Protein AF-A0A7V3HKD9-F1 (afdb_monomer_lite)

Foldseek 3Di:
DVVVLVVVVVVADAWKKKKKWAWDDDQQGRKIKIKIWDKDQPDDDPQKTKMWIKMKMFIAGGPDYPVNPHTFKMKMKTWIWIDHVQKIKIWIKIWIDTPPDDPVRIWIWIWIKIKGWDDDDQKTKIKMKIATDDDPVDPSHGDDFQFGMKIKMKMKGNPDPFKIKIKIKMWTAGPVSPDIAIWIKIKMFTWDDDDRKIKTWIKIWIQHDRVPSDGDTIIITMMMMRD

pLDDT: mean 78.41, std 14.53, range [39.78, 97.19]

Radius of gyration: 17.76 Å; chains: 1; bounding box: 42×42×47 Å

Secondary structure (DSSP, 8-state):
-HHHHHHHHHTS-S-EEEEEEEEES-GGG--EEEEEEEEEEEEEETTEEEEEEEEEEEEEPTT--GGG--EEEEEEEEEEEEEETTEEEEEEEEEEEETTS-GGG-EEEEEEEEEEEPPPSSEEEEEEEEEE---SS-GGGEESS-EEEEEEEEEEEEEETTEEEEEEEEEEEETTS--EEEEEEEEEEEEEEETTEEEEEEEEEEEEETTTTEEEEEEEEEEEEE-

Sequence (227 aa):
MIAALVISQILLEPHSEVSTGMFSKNEQRRGGWAFFKVGAEVFRFKGVGLIAGGWAGVMTKEGQGIIQFAPWWADYCGYAGFKRRELGLRLEHTCFHRVDTAVDRSLYWNAIRLYWEGTRGPLWMFLSGAFYINDKDMYWLSMGADYANDLTWEIEYSPLPYAFIRFWNFTGVGLNYRRFHIGTELDAGALFTREDSRLRLFVGWRPYDRNQHRPTEAFLAGLRFGF

Structure (mmCIF, N/CA/C/O backbone):
data_AF-A0A7V3HKD9-F1
#
_entry.id   AF-A0A7V3HKD9-F1
#
loop_
_atom_site.group_PDB
_atom_site.id
_atom_site.type_symbol
_atom_site.label_atom_id
_atom_site.label_alt_id
_atom_site.label_comp_id
_atom_site.label_asym_id
_atom_site.label_entity_id
_atom_site.label_seq_id
_atom_site.pdbx_PDB_ins_code
_atom_site.Cartn_x
_atom_site.Cartn_y
_atom_site.Cartn_z
_atom_site.occupancy
_atom_site.B_iso_or_equiv
_atom_site.auth_seq_id
_atom_site.auth_comp_id
_atom_site.auth_asym_id
_atom_site.auth_atom_id
_atom_site.pdbx_PDB_model_num
ATOM 1 N N . MET A 1 1 ? -13.377 16.923 -8.960 1.00 41.03 1 MET A N 1
ATOM 2 C CA . MET A 1 1 ? -12.668 15.625 -8.898 1.00 41.03 1 MET A CA 1
ATOM 3 C C . MET A 1 1 ? -12.417 15.155 -7.465 1.00 41.03 1 MET A C 1
ATOM 5 O O . MET A 1 1 ? -12.938 14.106 -7.140 1.00 41.03 1 MET A O 1
ATOM 9 N N . ILE A 1 2 ? -11.751 15.919 -6.580 1.00 39.78 2 ILE A N 1
ATOM 10 C CA . ILE A 1 2 ? -11.683 15.586 -5.132 1.00 39.78 2 ILE A CA 1
ATOM 11 C C . ILE A 1 2 ? -13.094 15.436 -4.546 1.00 39.78 2 ILE A C 1
ATOM 13 O O . ILE A 1 2 ? -13.397 14.421 -3.940 1.00 39.78 2 ILE A O 1
ATOM 17 N N . ALA A 1 3 ? -13.999 16.372 -4.850 1.00 40.56 3 ALA A N 1
ATOM 18 C CA . ALA A 1 3 ? -15.409 16.250 -4.480 1.00 40.56 3 ALA A CA 1
ATOM 19 C C . ALA A 1 3 ? -16.095 15.008 -5.085 1.00 40.56 3 ALA A C 1
ATOM 21 O O . ALA A 1 3 ? -16.916 14.402 -4.423 1.00 40.56 3 ALA A O 1
ATOM 22 N N . ALA A 1 4 ? -15.736 14.585 -6.303 1.00 42.94 4 ALA A N 1
ATOM 23 C CA . ALA A 1 4 ? -16.327 13.406 -6.944 1.00 42.94 4 ALA A CA 1
ATOM 24 C C . ALA A 1 4 ? -15.797 12.089 -6.347 1.00 42.94 4 ALA A C 1
ATOM 26 O O . ALA A 1 4 ? -16.571 11.159 -6.179 1.00 42.94 4 ALA A O 1
ATOM 27 N N . LEU A 1 5 ? -14.513 12.042 -5.970 1.00 44.84 5 LEU A N 1
ATOM 28 C CA . LEU A 1 5 ? -13.899 10.934 -5.229 1.00 44.84 5 LEU A CA 1
ATOM 29 C C . LEU A 1 5 ? -14.465 10.835 -3.807 1.00 44.84 5 LEU A C 1
ATOM 31 O O . LEU A 1 5 ? -14.744 9.744 -3.332 1.00 44.84 5 LEU A O 1
ATOM 35 N N . VAL A 1 6 ? -14.686 11.973 -3.144 1.00 45.69 6 VAL A N 1
ATOM 36 C CA . VAL A 1 6 ? -15.349 12.029 -1.832 1.00 45.69 6 VAL A CA 1
ATOM 37 C C . VAL A 1 6 ? -16.817 11.592 -1.948 1.00 45.69 6 VAL A C 1
ATOM 39 O O . VAL A 1 6 ? -17.271 10.791 -1.140 1.00 45.69 6 VAL A O 1
ATOM 42 N N . ILE A 1 7 ? -17.547 12.035 -2.980 1.00 47.59 7 ILE A N 1
ATOM 43 C CA . ILE A 1 7 ? -18.945 11.635 -3.234 1.00 47.59 7 ILE A CA 1
ATOM 44 C C . ILE A 1 7 ? -19.055 10.145 -3.585 1.00 47.59 7 ILE A C 1
ATOM 46 O O . ILE A 1 7 ? -19.949 9.476 -3.075 1.00 47.59 7 ILE A O 1
ATOM 50 N N . SER A 1 8 ? -18.151 9.592 -4.402 1.00 44.62 8 SER A N 1
ATOM 51 C CA . SER A 1 8 ? -18.168 8.157 -4.710 1.00 44.62 8 SER A CA 1
ATOM 52 C C . SER A 1 8 ? -17.830 7.298 -3.491 1.00 44.62 8 SER A C 1
ATOM 54 O O . SER A 1 8 ? -18.280 6.164 -3.429 1.00 44.62 8 SER A O 1
ATOM 56 N N . GLN A 1 9 ? -17.079 7.824 -2.518 1.00 51.38 9 GLN A N 1
ATOM 57 C CA . GLN A 1 9 ? -16.813 7.133 -1.251 1.00 51.38 9 GLN A CA 1
ATOM 58 C C . GLN A 1 9 ? -17.957 7.225 -0.241 1.00 51.38 9 GLN A C 1
ATOM 60 O O . GLN A 1 9 ? -18.193 6.262 0.468 1.00 51.38 9 GLN A O 1
ATOM 65 N N . ILE A 1 10 ? -18.739 8.309 -0.229 1.00 49.34 10 ILE A N 1
ATOM 66 C CA . ILE A 1 10 ? -19.988 8.356 0.558 1.00 49.34 10 ILE A CA 1
ATOM 67 C C . ILE A 1 10 ? -20.981 7.276 0.079 1.00 49.34 10 ILE A C 1
ATOM 69 O O . ILE A 1 10 ? -21.799 6.797 0.859 1.00 49.34 10 ILE A O 1
ATOM 73 N N . LEU A 1 11 ? -20.904 6.883 -1.197 1.00 46.19 11 LEU A N 1
ATOM 74 C CA . LEU A 1 11 ? -21.764 5.863 -1.806 1.00 46.19 11 LEU A CA 1
ATOM 75 C C . LEU A 1 11 ? -21.213 4.427 -1.705 1.00 46.19 11 LEU A C 1
ATOM 77 O O . LEU A 1 11 ? -21.969 3.487 -1.937 1.00 46.19 11 LEU A O 1
ATOM 81 N N . LEU A 1 12 ? -19.925 4.244 -1.396 1.00 48.34 12 LEU A N 1
ATOM 82 C CA . LEU A 1 12 ? -19.258 2.941 -1.331 1.00 48.34 12 LEU A CA 1
ATOM 83 C C . LEU A 1 12 ? -18.838 2.671 0.121 1.00 48.34 12 LEU A C 1
ATOM 85 O O . LEU A 1 12 ? -17.809 3.166 0.558 1.00 48.34 12 LEU A O 1
ATOM 89 N N . GLU A 1 13 ? -19.697 1.921 0.815 1.00 52.06 13 GLU A N 1
ATOM 90 C CA . GLU A 1 13 ? -19.573 1.178 2.088 1.00 52.06 13 GLU A CA 1
ATOM 91 C C . GLU A 1 13 ? -18.147 0.868 2.653 1.00 52.06 13 GLU A C 1
ATOM 93 O O . GLU A 1 13 ? -17.148 0.965 1.944 1.00 52.06 13 GLU A O 1
ATOM 98 N N . PRO A 1 14 ? -18.023 0.509 3.957 1.00 54.72 14 PRO A N 1
ATOM 99 C CA . PRO A 1 14 ? -16.868 0.822 4.806 1.00 54.72 14 PRO A CA 1
ATOM 100 C C . PRO A 1 14 ? -15.576 0.185 4.284 1.00 54.72 14 PRO A C 1
ATOM 102 O O . PRO A 1 14 ? -15.614 -0.905 3.720 1.00 54.72 14 PRO A O 1
ATOM 105 N N . HIS A 1 15 ? -14.427 0.823 4.542 1.00 65.56 15 HIS A N 1
ATOM 106 C CA . HIS A 1 15 ? -13.071 0.470 4.080 1.00 65.56 15 HIS A CA 1
ATOM 107 C C . HIS A 1 15 ? -12.594 1.149 2.788 1.00 65.56 15 HIS A C 1
ATOM 109 O O . HIS A 1 15 ? -11.814 0.573 2.015 1.00 65.56 15 HIS A O 1
ATOM 115 N N . SER A 1 16 ? -12.976 2.409 2.586 1.00 75.25 16 SER A N 1
ATOM 116 C CA . SER A 1 16 ? -12.394 3.255 1.546 1.00 75.25 16 SER A CA 1
ATOM 117 C C . SER A 1 16 ? -11.426 4.290 2.126 1.00 75.25 16 SER A C 1
ATOM 119 O O . SER A 1 16 ? -11.634 4.833 3.207 1.00 75.25 16 SER A O 1
ATOM 121 N N . GLU A 1 17 ? -10.346 4.579 1.403 1.00 82.44 17 GLU A N 1
ATOM 122 C CA . GLU A 1 17 ? -9.370 5.609 1.761 1.00 82.44 17 GLU A CA 1
ATOM 123 C C . GLU A 1 17 ? -9.040 6.454 0.530 1.00 82.44 17 GLU A C 1
ATOM 125 O O . GLU A 1 17 ? -8.784 5.917 -0.546 1.00 82.44 17 GLU A O 1
ATOM 130 N N . VAL A 1 18 ? -9.034 7.777 0.673 1.00 81.38 18 VAL A N 1
ATOM 131 C CA . VAL A 1 18 ? -8.413 8.695 -0.286 1.00 81.38 18 VAL A CA 1
ATOM 132 C C . VAL A 1 18 ? -7.268 9.384 0.411 1.00 81.38 18 VAL A C 1
ATOM 134 O O . VAL A 1 18 ? -7.419 9.891 1.517 1.00 81.38 18 VAL A O 1
ATOM 137 N N . SER A 1 19 ? -6.129 9.490 -0.246 1.00 80.38 19 SER A N 1
ATOM 138 C CA . SER A 1 19 ? -5.089 10.385 0.218 1.00 80.38 19 SER A CA 1
ATOM 139 C C . SER A 1 19 ? -4.455 11.156 -0.921 1.00 80.38 19 SER A C 1
ATOM 141 O O . SER A 1 19 ? -4.455 10.730 -2.070 1.00 80.38 19 SER A O 1
ATOM 143 N N . THR A 1 20 ? -3.993 12.361 -0.628 1.00 81.06 20 THR A N 1
ATOM 144 C CA . THR A 1 20 ? -3.342 13.213 -1.612 1.00 81.06 20 THR A CA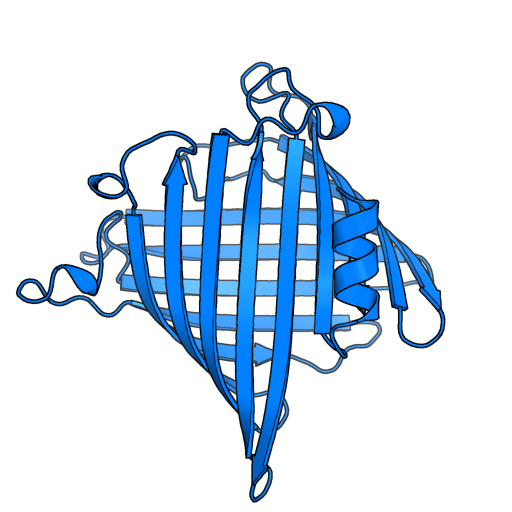 1
ATOM 145 C C . THR A 1 20 ? -2.333 14.105 -0.921 1.00 81.06 20 THR A C 1
ATOM 147 O O . THR A 1 20 ? -2.567 14.579 0.191 1.00 81.06 20 THR A O 1
ATOM 150 N N . GLY A 1 21 ? -1.197 14.332 -1.561 1.00 77.81 21 GLY A N 1
ATOM 151 C CA . GLY A 1 21 ? -0.185 15.227 -1.031 1.00 77.81 21 GLY A CA 1
ATOM 152 C C . GLY A 1 21 ? 0.812 15.716 -2.068 1.00 77.81 21 GLY A C 1
ATOM 153 O O . GLY A 1 21 ? 0.741 15.400 -3.255 1.00 77.81 21 GLY A O 1
ATOM 154 N N . MET A 1 22 ? 1.758 16.513 -1.600 1.00 78.38 22 MET A N 1
ATOM 155 C CA . MET A 1 22 ? 2.855 17.033 -2.402 1.00 78.38 22 MET A CA 1
ATOM 156 C C . MET A 1 22 ? 4.179 16.483 -1.894 1.00 78.38 22 MET A C 1
ATOM 158 O O . MET A 1 22 ? 4.353 16.272 -0.692 1.00 78.38 22 MET A O 1
ATOM 162 N N . PHE A 1 23 ? 5.106 16.281 -2.824 1.00 75.81 23 PHE A N 1
ATOM 163 C CA . PHE A 1 23 ? 6.503 16.020 -2.521 1.00 75.81 23 PHE A CA 1
ATOM 164 C C . PHE A 1 23 ? 7.265 17.353 -2.457 1.00 75.81 23 PHE A C 1
ATOM 166 O O . PHE A 1 23 ? 7.099 18.213 -3.326 1.00 75.81 23 PHE A O 1
ATOM 173 N N . SER A 1 24 ? 8.110 17.539 -1.444 1.00 67.69 24 SER A N 1
ATOM 174 C CA . SER A 1 24 ? 8.993 18.703 -1.316 1.00 67.69 24 SER A CA 1
ATOM 175 C C . SER A 1 24 ? 10.464 18.297 -1.127 1.00 67.69 24 SER A C 1
ATOM 177 O O . SER A 1 24 ? 10.768 17.167 -0.734 1.00 67.69 24 SER A O 1
ATOM 179 N N . LYS A 1 25 ? 11.366 19.249 -1.428 1.00 60.16 25 LYS A N 1
ATOM 180 C CA . LYS A 1 25 ? 12.840 19.253 -1.262 1.00 60.16 25 LYS A CA 1
ATOM 181 C C . LYS A 1 25 ? 13.726 18.840 -2.449 1.00 60.16 25 LYS A C 1
ATOM 183 O O . LYS A 1 25 ? 14.765 19.468 -2.601 1.00 60.16 25 LYS A O 1
ATOM 188 N N . ASN A 1 26 ? 13.351 17.904 -3.321 1.00 54.75 26 ASN A N 1
ATOM 189 C CA . ASN A 1 26 ? 14.164 17.605 -4.515 1.00 54.75 26 ASN A CA 1
ATOM 190 C C . ASN A 1 26 ? 13.592 18.283 -5.768 1.00 54.75 26 ASN A C 1
ATOM 192 O O . ASN A 1 26 ? 12.423 18.075 -6.094 1.00 54.75 26 ASN A O 1
ATOM 196 N N . GLU A 1 27 ? 14.410 19.094 -6.457 1.00 41.94 27 GLU A N 1
ATOM 197 C CA . GLU A 1 27 ? 14.002 19.855 -7.653 1.00 41.94 27 GLU A CA 1
ATOM 198 C C . GLU A 1 27 ? 13.369 18.940 -8.706 1.00 41.94 27 GLU A C 1
ATOM 200 O O . GLU A 1 27 ? 12.246 19.225 -9.097 1.00 41.94 27 GLU A O 1
ATOM 205 N N . GLN A 1 28 ? 13.961 17.762 -8.962 1.00 46.91 28 GLN A N 1
ATOM 206 C CA . GLN A 1 28 ? 13.464 16.728 -9.891 1.00 46.91 28 GLN A CA 1
ATOM 207 C C . GLN A 1 28 ? 12.073 16.139 -9.565 1.00 46.91 28 GLN A C 1
ATOM 209 O O . GLN A 1 28 ? 11.576 15.284 -10.297 1.00 46.91 28 GLN A O 1
ATOM 214 N N . ARG A 1 29 ? 11.448 16.496 -8.431 1.00 54.09 29 ARG A N 1
ATOM 215 C CA . ARG A 1 29 ? 10.175 15.905 -7.978 1.00 54.09 29 ARG A CA 1
ATOM 216 C C . ARG A 1 29 ? 9.274 16.872 -7.210 1.00 54.09 29 ARG A C 1
ATOM 218 O O . ARG A 1 29 ? 8.619 16.462 -6.255 1.00 54.09 29 ARG A O 1
ATOM 225 N N . ARG A 1 30 ? 9.152 18.135 -7.635 1.00 57.09 30 ARG A N 1
ATOM 226 C CA . ARG A 1 30 ? 8.036 19.008 -7.197 1.00 57.09 30 ARG A CA 1
ATOM 227 C C . ARG A 1 30 ? 6.693 18.522 -7.772 1.00 57.09 30 ARG A C 1
ATOM 229 O O . ARG A 1 30 ? 6.073 19.218 -8.562 1.00 57.09 30 ARG A O 1
ATOM 236 N N . GLY A 1 31 ? 6.286 17.299 -7.454 1.00 69.69 31 GLY A N 1
ATOM 237 C CA . GLY A 1 31 ? 5.053 16.674 -7.924 1.00 69.69 31 GLY A CA 1
ATOM 238 C C . GLY A 1 31 ? 4.035 16.505 -6.800 1.00 69.69 31 GLY A C 1
ATOM 239 O O . GLY A 1 31 ? 4.340 16.615 -5.611 1.00 69.69 31 GLY A O 1
ATOM 240 N N . GLY A 1 32 ? 2.809 16.219 -7.193 1.00 75.75 32 GLY A N 1
ATOM 241 C CA . GLY A 1 32 ? 1.729 15.751 -6.348 1.00 75.75 32 GLY A CA 1
ATOM 242 C C . GLY A 1 32 ? 1.525 14.247 -6.483 1.00 75.75 32 GLY A C 1
ATOM 243 O O . GLY A 1 32 ? 1.975 13.603 -7.432 1.00 75.75 32 GLY A O 1
ATOM 244 N N . TRP A 1 33 ? 0.796 13.689 -5.534 1.00 77.56 33 TRP A N 1
ATOM 245 C CA . TRP A 1 33 ? 0.283 12.335 -5.619 1.00 77.56 33 TRP A CA 1
ATOM 246 C C . TRP A 1 33 ? -1.166 12.299 -5.149 1.00 77.56 33 TRP A C 1
ATOM 248 O O . TRP A 1 33 ? -1.610 13.122 -4.342 1.00 77.56 33 TRP A O 1
ATOM 258 N N . ALA A 1 34 ? -1.907 11.336 -5.672 1.00 79.19 34 ALA A N 1
ATOM 259 C CA . ALA A 1 34 ? -3.220 10.971 -5.176 1.00 79.19 34 ALA A CA 1
ATOM 260 C C . ALA A 1 34 ? -3.292 9.451 -5.092 1.00 79.19 34 ALA A C 1
ATOM 262 O O . ALA A 1 34 ? -2.724 8.751 -5.922 1.00 79.19 34 ALA A O 1
ATOM 263 N N . PHE A 1 35 ? -3.963 8.948 -4.075 1.00 81.06 35 PHE A N 1
ATOM 264 C CA . PHE A 1 35 ? -4.122 7.538 -3.794 1.00 81.06 35 PHE A CA 1
ATOM 265 C C . PHE A 1 35 ? -5.566 7.289 -3.394 1.00 81.06 35 PHE A C 1
ATOM 267 O O . PHE A 1 35 ? -6.172 8.073 -2.667 1.00 81.06 35 PHE A O 1
ATOM 274 N N . PHE A 1 36 ? -6.108 6.192 -3.881 1.00 82.31 36 PHE A N 1
ATOM 275 C CA . PHE A 1 36 ? -7.450 5.727 -3.619 1.00 82.31 36 PHE A CA 1
ATOM 276 C C . PHE A 1 36 ? -7.370 4.244 -3.292 1.00 82.31 36 PHE A C 1
ATOM 278 O O . PHE A 1 36 ? -6.711 3.488 -3.999 1.00 82.31 36 PHE A O 1
ATOM 285 N N . LYS A 1 37 ? -8.055 3.812 -2.244 1.00 85.25 37 LYS A N 1
ATOM 286 C CA . LYS A 1 37 ? -8.196 2.411 -1.867 1.00 85.25 37 LYS A CA 1
ATOM 287 C C . LYS A 1 37 ? -9.651 2.142 -1.542 1.00 85.25 37 LYS A C 1
ATOM 289 O O . LYS A 1 37 ? -10.314 2.976 -0.933 1.00 85.25 37 LYS A O 1
ATOM 294 N N . VAL A 1 38 ? -10.121 0.970 -1.935 1.00 83.56 38 VAL A N 1
ATOM 295 C CA . VAL A 1 38 ? -11.452 0.466 -1.618 1.00 83.56 38 VAL A CA 1
ATOM 296 C C . VAL A 1 38 ? -11.357 -1.026 -1.337 1.00 83.56 38 VAL A C 1
ATOM 298 O O . VAL A 1 38 ? -10.610 -1.749 -1.997 1.00 83.56 38 VAL A O 1
ATOM 301 N N . GLY A 1 39 ? -12.100 -1.503 -0.352 1.00 82.62 39 GLY A N 1
ATOM 302 C CA . GLY A 1 39 ? -12.247 -2.924 -0.090 1.00 82.62 39 GLY A CA 1
ATOM 303 C C . GLY A 1 39 ? -13.608 -3.207 0.507 1.00 82.62 39 GLY A C 1
ATOM 304 O O . GLY A 1 39 ? -14.166 -2.361 1.185 1.00 82.62 39 GLY A O 1
ATOM 305 N N . ALA A 1 40 ? -14.127 -4.401 0.265 1.00 79.50 40 ALA A N 1
ATOM 306 C CA . ALA A 1 40 ? -15.371 -4.856 0.859 1.00 79.50 40 ALA A CA 1
ATOM 307 C C . ALA A 1 40 ? -15.258 -6.332 1.241 1.00 79.50 40 ALA A C 1
ATOM 309 O O . ALA A 1 40 ? -14.634 -7.128 0.529 1.00 79.50 40 ALA A O 1
ATOM 310 N N . GLU A 1 41 ? -15.884 -6.703 2.356 1.00 83.50 41 GLU A N 1
ATOM 311 C CA . GLU A 1 41 ? -16.265 -8.090 2.599 1.00 83.50 41 GLU A CA 1
ATOM 312 C C . GLU A 1 41 ? -17.604 -8.333 1.901 1.00 83.50 41 GLU A C 1
ATOM 314 O O . GLU A 1 41 ? -18.643 -7.857 2.343 1.00 83.50 41 GLU A O 1
ATOM 319 N N . VAL A 1 42 ? -17.572 -9.058 0.787 1.00 82.69 42 VAL A N 1
ATOM 320 C CA . VAL A 1 42 ? -18.752 -9.295 -0.057 1.00 82.69 42 VAL A CA 1
ATOM 321 C C . VAL A 1 42 ? -19.638 -10.427 0.464 1.00 82.69 42 VAL A C 1
ATOM 323 O O . VAL A 1 42 ? -20.827 -10.469 0.163 1.00 82.69 42 VAL A O 1
ATOM 326 N N . PHE A 1 43 ? -19.082 -11.369 1.229 1.00 83.56 43 PHE A N 1
ATOM 327 C CA . PHE A 1 43 ? -19.827 -12.511 1.762 1.00 83.56 43 PHE A CA 1
ATOM 328 C C . PHE A 1 43 ? -19.110 -13.132 2.964 1.00 83.56 43 PHE A C 1
ATOM 330 O O . PHE A 1 43 ? -17.884 -13.134 3.008 1.00 83.56 43 PHE A O 1
ATOM 337 N N . ARG A 1 44 ? -19.844 -13.734 3.912 1.00 89.88 44 ARG A N 1
ATOM 338 C CA . ARG A 1 44 ? -19.263 -14.447 5.063 1.00 89.88 44 ARG A CA 1
ATOM 339 C C . ARG A 1 44 ? -19.892 -15.820 5.259 1.00 89.88 44 ARG A C 1
ATOM 341 O O . ARG A 1 44 ? -21.103 -15.943 5.407 1.00 89.88 44 ARG A O 1
ATOM 348 N N . PHE A 1 45 ? -19.052 -16.848 5.378 1.00 88.75 45 PHE A N 1
ATOM 349 C CA . PHE A 1 45 ? -19.477 -18.218 5.653 1.00 88.75 45 PHE A CA 1
ATOM 350 C C . PHE A 1 45 ? -18.600 -18.891 6.705 1.00 88.75 45 PHE A C 1
ATOM 352 O O . PHE A 1 45 ? -17.379 -18.941 6.578 1.00 88.75 45 PHE A O 1
ATOM 359 N N . LYS A 1 46 ? -19.227 -19.417 7.767 1.00 91.31 46 LYS A N 1
ATOM 360 C CA . LYS A 1 46 ? -18.555 -20.147 8.865 1.00 91.31 46 LYS A CA 1
ATOM 361 C C . LYS A 1 46 ? -17.304 -19.431 9.415 1.00 91.31 46 LYS A C 1
ATOM 363 O O . LYS A 1 46 ? -16.308 -20.059 9.769 1.00 91.31 46 LYS A O 1
ATOM 368 N N . GLY A 1 47 ? -17.357 -18.099 9.492 1.00 89.00 47 GLY A N 1
ATOM 369 C CA . GLY A 1 47 ? -16.268 -17.263 10.006 1.00 89.00 47 GLY A CA 1
ATOM 370 C C . GLY A 1 47 ? -15.163 -16.915 9.002 1.00 89.00 47 GLY A C 1
ATOM 371 O O . GLY A 1 47 ? -14.214 -16.243 9.397 1.00 89.00 47 GLY A O 1
ATOM 372 N N . VAL A 1 48 ? -15.283 -17.325 7.737 1.00 92.88 48 VAL A N 1
ATOM 373 C CA . VAL A 1 48 ? -14.422 -16.899 6.624 1.00 92.88 48 VAL A CA 1
ATOM 374 C C . VAL A 1 48 ? -15.187 -15.887 5.770 1.00 92.88 48 VAL A C 1
ATOM 376 O O . VAL A 1 48 ? -16.282 -16.184 5.295 1.00 92.88 48 VAL A O 1
ATOM 379 N N . GLY A 1 49 ? -14.632 -14.690 5.613 1.00 90.88 49 GLY A N 1
ATOM 380 C CA . GLY A 1 49 ? -15.137 -13.638 4.736 1.00 90.88 49 GLY A CA 1
ATOM 381 C C . GLY A 1 49 ? -14.474 -13.695 3.363 1.00 90.88 49 GLY A C 1
ATOM 382 O O . GLY A 1 49 ? -13.257 -13.850 3.283 1.00 90.88 49 GLY A O 1
ATOM 383 N N . LEU A 1 50 ? -15.256 -13.573 2.295 1.00 89.75 50 LEU A N 1
ATOM 384 C CA . LEU A 1 50 ? -14.784 -13.294 0.942 1.00 89.75 50 LEU A CA 1
ATOM 385 C C . LEU A 1 50 ? -14.561 -11.785 0.831 1.00 89.75 50 LEU A C 1
ATOM 387 O O . LEU A 1 50 ? -15.476 -11.004 1.089 1.00 89.75 50 LEU A O 1
ATOM 391 N N . ILE A 1 51 ? -13.355 -11.387 0.447 1.00 89.75 51 ILE A N 1
ATOM 392 C CA . ILE A 1 51 ? -12.973 -9.987 0.287 1.00 89.75 51 ILE A CA 1
ATOM 393 C C . ILE A 1 51 ? -12.657 -9.692 -1.173 1.00 89.75 51 ILE A C 1
ATOM 395 O O . ILE A 1 51 ? -12.058 -10.512 -1.869 1.00 89.75 51 ILE A O 1
ATOM 399 N N . ALA A 1 52 ? -13.019 -8.498 -1.616 1.00 88.62 52 ALA A N 1
ATOM 400 C CA . ALA A 1 52 ? -12.631 -7.961 -2.909 1.00 88.62 52 ALA A CA 1
ATOM 401 C C . ALA A 1 52 ? -12.317 -6.476 -2.763 1.00 88.62 52 ALA A C 1
ATOM 403 O O . ALA A 1 52 ? -12.824 -5.805 -1.862 1.00 88.62 52 ALA A O 1
ATOM 404 N N . GLY A 1 53 ? -11.452 -5.956 -3.619 1.00 89.56 53 GLY A N 1
ATOM 405 C CA . GLY A 1 53 ? -11.103 -4.549 -3.574 1.00 89.56 53 GLY A CA 1
ATOM 406 C C . GLY A 1 53 ? -9.919 -4.216 -4.449 1.00 89.56 53 GLY A C 1
ATOM 407 O O . GLY A 1 53 ? -9.518 -4.978 -5.329 1.00 89.56 53 GLY A O 1
ATOM 408 N N . GLY A 1 54 ? -9.351 -3.055 -4.181 1.00 88.06 54 GLY A N 1
ATOM 409 C CA . GLY A 1 54 ? -8.175 -2.598 -4.873 1.00 88.06 54 GLY A CA 1
ATOM 410 C C . GLY A 1 54 ? -7.708 -1.240 -4.398 1.00 88.06 54 GLY A C 1
ATOM 411 O O . GLY A 1 54 ? -8.303 -0.598 -3.531 1.00 88.06 54 GLY A O 1
ATOM 412 N N . TRP A 1 55 ? -6.610 -0.800 -4.980 1.00 86.75 55 TRP A N 1
ATOM 413 C CA . TRP A 1 55 ? -6.109 0.548 -4.809 1.00 86.75 55 TRP A CA 1
ATOM 414 C C . TRP A 1 55 ? -5.567 1.083 -6.126 1.00 86.75 55 TRP A C 1
ATOM 416 O O . TRP A 1 55 ? -5.208 0.319 -7.016 1.00 86.75 55 TRP A O 1
ATOM 426 N N . ALA A 1 56 ? -5.529 2.402 -6.241 1.00 82.38 56 ALA A N 1
ATOM 427 C CA . ALA A 1 56 ? -4.970 3.137 -7.356 1.00 82.38 56 ALA A CA 1
ATOM 428 C C . ALA A 1 56 ? -4.244 4.370 -6.815 1.00 82.38 56 ALA A C 1
ATOM 430 O O . ALA A 1 56 ? -4.816 5.183 -6.094 1.00 82.38 56 ALA A O 1
ATOM 431 N N . GLY A 1 57 ? -2.974 4.504 -7.157 1.00 78.81 57 GLY A N 1
ATOM 432 C CA . GLY A 1 57 ? -2.131 5.655 -6.909 1.00 78.81 57 GLY A CA 1
ATOM 433 C C . GLY A 1 57 ? -1.734 6.307 -8.224 1.00 78.81 57 GLY A C 1
ATOM 434 O O . GLY A 1 57 ? -1.435 5.634 -9.207 1.00 78.81 57 GLY A O 1
ATOM 435 N N . VAL A 1 58 ? -1.696 7.630 -8.239 1.00 77.12 58 VAL A N 1
ATOM 436 C CA . VAL A 1 58 ? -1.159 8.408 -9.349 1.00 77.12 58 VAL A CA 1
ATOM 437 C C . VAL A 1 58 ? -0.122 9.393 -8.846 1.00 77.12 58 VAL A C 1
ATOM 439 O O . VAL A 1 58 ? -0.264 9.986 -7.775 1.00 77.12 58 VAL A O 1
ATOM 442 N N . MET A 1 59 ? 0.915 9.585 -9.648 1.00 77.31 59 MET A N 1
ATOM 443 C CA . MET A 1 59 ? 1.929 10.615 -9.437 1.00 77.31 59 MET A CA 1
ATOM 444 C C . MET A 1 59 ? 1.817 11.634 -10.561 1.00 77.31 59 MET A C 1
ATOM 446 O O . MET A 1 59 ? 1.727 11.247 -11.727 1.00 77.31 59 MET A O 1
ATOM 450 N N . THR A 1 60 ? 1.811 12.922 -10.232 1.00 74.94 60 THR A N 1
ATOM 451 C CA . THR A 1 60 ? 1.771 13.992 -11.236 1.00 74.94 60 THR A CA 1
ATOM 452 C C . THR A 1 60 ? 3.170 14.314 -11.763 1.00 74.94 60 THR A C 1
ATOM 454 O O . THR A 1 60 ? 4.182 13.872 -11.210 1.00 74.94 60 THR A O 1
ATOM 457 N N . LYS A 1 61 ? 3.237 15.075 -12.861 1.00 69.81 61 LYS A N 1
ATOM 458 C CA . LYS A 1 61 ? 4.512 15.578 -13.392 1.00 69.81 61 LYS A CA 1
ATOM 459 C C . LYS A 1 61 ? 5.195 16.536 -12.410 1.00 69.81 61 LYS A C 1
ATOM 461 O O . LYS A 1 61 ? 4.559 17.175 -11.573 1.00 69.81 61 LYS A O 1
ATOM 466 N N . GLU A 1 62 ? 6.511 16.644 -12.550 1.00 70.94 62 GLU A N 1
ATOM 467 C CA . GLU A 1 62 ? 7.328 17.625 -11.839 1.00 70.94 62 GLU A CA 1
ATOM 468 C C . GLU A 1 62 ? 6.841 19.060 -12.112 1.00 70.94 62 GLU A C 1
ATOM 470 O O . GLU A 1 62 ? 6.425 19.395 -13.219 1.00 70.94 62 GLU A O 1
ATOM 475 N N . GLY A 1 63 ? 6.849 19.901 -11.079 1.00 65.56 63 GLY A N 1
ATOM 476 C CA . GLY A 1 63 ? 6.336 21.270 -11.108 1.00 65.56 63 GLY A CA 1
ATOM 477 C C . GLY A 1 63 ? 4.809 21.382 -11.055 1.00 65.56 63 GLY A C 1
ATOM 478 O O . GLY A 1 63 ? 4.298 22.488 -10.884 1.00 65.56 63 GLY A O 1
ATOM 479 N N . GLN A 1 64 ? 4.072 20.272 -11.168 1.00 66.38 64 GLN A N 1
ATOM 480 C CA . GLN A 1 64 ? 2.612 20.269 -11.203 1.00 66.38 64 GLN A CA 1
ATOM 481 C C . GLN A 1 64 ? 2.048 19.732 -9.887 1.00 66.38 64 GLN A C 1
ATOM 483 O O . GLN A 1 64 ? 2.194 18.557 -9.547 1.00 66.38 64 GLN A O 1
ATOM 488 N N . GLY A 1 65 ? 1.387 20.611 -9.134 1.00 58.84 65 GLY A N 1
ATOM 489 C CA . GLY A 1 65 ? 0.683 20.245 -7.907 1.00 58.84 65 GLY A CA 1
ATOM 490 C C . GLY A 1 65 ? -0.639 19.516 -8.172 1.00 58.84 65 GLY A C 1
ATOM 491 O O . GLY A 1 65 ? -1.136 19.458 -9.296 1.00 58.84 65 GLY A O 1
ATOM 492 N N . ILE A 1 66 ? -1.258 19.018 -7.100 1.00 56.88 66 ILE A N 1
ATOM 493 C CA . ILE A 1 66 ? -2.543 18.290 -7.140 1.00 56.88 66 ILE A CA 1
ATOM 494 C C . ILE A 1 66 ? -3.668 19.106 -7.788 1.00 56.88 66 ILE A C 1
ATOM 496 O O . ILE A 1 66 ? -4.544 18.536 -8.432 1.00 56.88 66 ILE A O 1
ATOM 500 N N . ILE A 1 67 ? -3.626 20.435 -7.659 1.00 56.75 67 ILE A N 1
ATOM 501 C CA . ILE A 1 67 ? -4.647 21.349 -8.192 1.00 56.75 67 ILE A CA 1
ATOM 502 C C . ILE A 1 67 ? -4.750 21.252 -9.725 1.00 56.75 67 ILE A C 1
ATOM 504 O O . ILE A 1 67 ? -5.843 21.385 -10.265 1.00 56.75 67 ILE A O 1
ATOM 508 N N . GLN A 1 68 ? -3.644 20.974 -10.426 1.00 58.19 68 GLN A N 1
ATOM 509 C CA . GLN A 1 68 ? -3.608 20.877 -11.893 1.00 58.19 68 GLN A CA 1
ATOM 510 C C . GLN A 1 68 ? -3.840 19.452 -12.426 1.00 58.19 68 GLN A C 1
ATOM 512 O O . GLN A 1 68 ? -3.900 19.284 -13.638 1.00 58.19 68 GLN A O 1
ATOM 517 N N . PHE A 1 69 ? -3.938 18.450 -11.539 1.00 61.50 69 PHE A N 1
ATOM 518 C CA . PHE A 1 69 ? -4.070 17.009 -11.810 1.00 61.50 69 PHE A CA 1
ATOM 519 C C . PHE A 1 69 ? -3.627 16.552 -13.211 1.00 61.50 69 PHE A C 1
ATOM 521 O O . PHE A 1 69 ? -4.435 16.255 -14.087 1.00 61.50 69 PHE A O 1
ATOM 528 N N . ALA A 1 70 ? -2.312 16.469 -13.393 1.00 68.31 70 ALA A N 1
ATOM 529 C CA . ALA A 1 70 ? -1.676 15.983 -14.610 1.00 68.31 70 ALA A CA 1
ATOM 530 C C . ALA A 1 70 ? -0.904 14.694 -14.291 1.00 68.31 70 ALA A C 1
ATOM 532 O O . ALA A 1 70 ? 0.308 14.743 -14.037 1.00 68.31 70 ALA A O 1
ATOM 533 N N . PRO A 1 71 ? -1.605 13.549 -14.196 1.00 70.75 71 PRO A N 1
ATOM 534 C CA . PRO A 1 71 ? -0.986 12.293 -13.815 1.00 70.75 71 PRO A CA 1
ATOM 535 C C . PRO A 1 71 ? 0.027 11.866 -14.886 1.00 70.75 71 PRO A C 1
ATOM 537 O O . PRO A 1 71 ? -0.192 12.009 -16.085 1.00 70.75 71 PRO A O 1
ATOM 540 N N . TRP A 1 72 ? 1.177 11.386 -14.433 1.00 74.75 72 TRP A N 1
ATOM 541 C CA . TRP A 1 72 ? 2.269 10.890 -15.265 1.00 74.75 72 TRP A CA 1
ATOM 542 C C . TRP A 1 72 ? 2.430 9.383 -15.096 1.00 74.75 72 TRP A C 1
ATOM 544 O O . TRP A 1 72 ? 2.627 8.667 -16.072 1.00 74.75 72 TRP A O 1
ATOM 554 N N . TRP A 1 73 ? 2.301 8.886 -13.872 1.00 76.31 73 TRP A N 1
ATOM 555 C CA . TRP A 1 73 ? 2.351 7.460 -13.579 1.00 76.31 73 TRP A CA 1
ATOM 556 C C . TRP A 1 73 ? 1.089 7.044 -12.851 1.00 76.31 73 TRP A C 1
ATOM 558 O O . TRP A 1 73 ? 0.607 7.787 -11.993 1.00 76.31 73 TRP A O 1
ATOM 568 N N . ALA A 1 74 ? 0.595 5.861 -13.190 1.00 76.12 74 ALA A N 1
ATOM 569 C CA . ALA A 1 74 ? -0.489 5.192 -12.500 1.00 76.12 74 ALA A CA 1
ATOM 570 C C . ALA A 1 74 ? 0.006 3.834 -11.999 1.00 76.12 74 ALA A C 1
ATOM 572 O O . ALA A 1 74 ? 0.676 3.095 -12.719 1.00 76.12 74 ALA A O 1
ATOM 573 N N . ASP A 1 75 ? -0.321 3.541 -10.751 1.00 80.38 75 ASP A N 1
ATOM 574 C CA . ASP A 1 75 ? -0.012 2.308 -10.046 1.00 80.38 75 ASP A CA 1
ATOM 575 C C . ASP A 1 75 ? -1.316 1.806 -9.443 1.00 80.38 75 ASP A C 1
ATOM 577 O O . ASP A 1 75 ? -1.981 2.552 -8.732 1.00 80.38 75 ASP A O 1
ATOM 581 N N . TYR A 1 76 ? -1.740 0.592 -9.739 1.00 83.50 76 TYR A N 1
ATOM 582 C CA . TYR A 1 76 ? -2.997 0.075 -9.219 1.00 83.50 76 TYR A CA 1
ATOM 583 C C . TYR A 1 76 ? -2.906 -1.411 -8.964 1.00 83.50 76 TYR A C 1
ATOM 585 O O . TYR A 1 76 ? -2.125 -2.132 -9.574 1.00 83.50 76 TYR A O 1
ATOM 593 N N . CYS A 1 77 ? -3.734 -1.879 -8.048 1.00 88.31 77 CYS A N 1
ATOM 594 C CA . CYS A 1 77 ? -3.814 -3.274 -7.683 1.00 88.31 77 CYS A CA 1
ATOM 595 C C . CYS A 1 77 ? -5.271 -3.642 -7.482 1.00 88.31 77 CYS A C 1
ATOM 597 O O . CYS A 1 77 ? -5.954 -3.013 -6.675 1.00 88.31 77 CYS A O 1
ATOM 599 N N . GLY A 1 78 ? -5.734 -4.659 -8.196 1.00 90.19 78 GLY A N 1
ATOM 600 C CA . GLY A 1 78 ? -6.978 -5.350 -7.880 1.00 90.19 78 GLY A CA 1
ATOM 601 C C . GLY A 1 78 ? -6.681 -6.569 -7.018 1.00 90.19 78 GLY A C 1
ATOM 602 O O . GLY A 1 78 ? -5.657 -7.225 -7.209 1.00 90.19 78 GLY A O 1
ATOM 603 N N . TYR A 1 79 ? -7.563 -6.893 -6.078 1.00 92.88 79 TYR A N 1
ATOM 604 C CA . TYR A 1 79 ? -7.443 -8.124 -5.311 1.00 92.88 79 TYR A CA 1
ATOM 605 C C . TYR A 1 79 ? -8.787 -8.767 -4.987 1.00 92.88 79 TYR A C 1
ATOM 607 O O . TYR A 1 79 ? -9.806 -8.101 -4.796 1.00 92.88 79 TYR A O 1
ATOM 615 N N . ALA A 1 80 ? -8.748 -10.087 -4.848 1.00 92.81 80 ALA A N 1
ATOM 616 C CA . ALA A 1 80 ? -9.827 -10.890 -4.295 1.00 92.81 80 ALA A CA 1
ATOM 617 C C . ALA A 1 80 ? -9.239 -11.990 -3.410 1.00 92.81 80 ALA A C 1
ATOM 619 O O . ALA A 1 80 ? -8.128 -12.468 -3.646 1.00 92.81 80 ALA A O 1
ATOM 620 N N . GLY A 1 81 ? -9.952 -12.387 -2.364 1.00 94.56 81 GLY A N 1
ATOM 621 C CA . GLY A 1 81 ? -9.402 -13.338 -1.413 1.00 94.56 81 GLY A CA 1
ATOM 622 C C . GLY A 1 81 ? -10.321 -13.685 -0.263 1.00 94.56 81 GLY A C 1
ATOM 623 O O . GLY A 1 81 ? -11.518 -13.422 -0.289 1.00 94.56 81 GLY A O 1
ATOM 624 N N . PHE A 1 82 ? -9.728 -14.251 0.778 1.00 94.81 82 PHE A N 1
ATOM 625 C CA . PHE A 1 82 ? -10.417 -14.696 1.975 1.00 94.81 82 PHE A CA 1
ATOM 626 C C . PHE A 1 82 ? -9.778 -14.086 3.219 1.00 94.81 82 PHE A C 1
ATOM 628 O O . PHE A 1 82 ? -8.555 -13.996 3.320 1.00 94.81 82 PHE A O 1
ATOM 635 N N . LYS A 1 83 ? -10.603 -13.721 4.198 1.00 93.56 83 LYS A N 1
ATOM 636 C CA . LYS A 1 83 ? -10.179 -13.234 5.514 1.00 93.56 83 LYS A CA 1
ATOM 637 C C . LYS A 1 83 ? -10.854 -14.048 6.610 1.00 93.56 83 LYS A C 1
ATOM 639 O O . LYS A 1 83 ? -12.053 -14.309 6.563 1.00 93.56 83 LYS A O 1
ATOM 644 N N . ARG A 1 84 ? -10.103 -14.436 7.636 1.00 93.56 84 ARG A N 1
ATOM 645 C CA . ARG A 1 84 ? -10.628 -15.034 8.866 1.00 93.56 84 ARG A CA 1
ATOM 646 C C . ARG A 1 84 ? -9.973 -14.345 10.053 1.00 93.56 84 ARG A C 1
ATOM 648 O O . ARG A 1 84 ? -8.793 -14.553 10.321 1.00 93.56 84 ARG A O 1
ATOM 655 N N . ARG A 1 85 ? -10.770 -13.577 10.803 1.00 90.31 85 ARG A N 1
ATOM 656 C CA . ARG A 1 85 ? -10.277 -12.706 11.883 1.00 90.31 85 ARG A CA 1
ATOM 657 C C . ARG A 1 85 ? -9.225 -11.736 11.322 1.00 90.31 85 ARG A C 1
ATOM 659 O O . ARG A 1 85 ? -9.526 -11.015 10.380 1.00 90.31 85 ARG A O 1
ATOM 666 N N . GLU A 1 86 ? -8.022 -11.740 11.876 1.00 92.75 86 GLU A N 1
ATOM 667 C CA . GLU A 1 86 ? -6.916 -10.852 11.508 1.00 92.75 86 GLU A CA 1
ATOM 668 C C . GLU A 1 86 ? -6.090 -11.384 10.331 1.00 92.75 86 GLU A C 1
ATOM 670 O O . GLU A 1 86 ? -5.318 -10.641 9.738 1.00 92.75 86 GLU A O 1
ATOM 675 N N . LEU A 1 87 ? -6.247 -12.660 9.968 1.00 96.12 87 LEU A N 1
ATOM 676 C CA . LEU A 1 87 ? -5.483 -13.292 8.895 1.00 96.12 87 LEU A CA 1
ATOM 677 C C . LEU A 1 87 ? -6.253 -13.252 7.583 1.00 96.12 87 LEU A C 1
ATOM 679 O O . LEU A 1 87 ? -7.459 -13.514 7.550 1.00 96.12 87 LEU A O 1
ATOM 683 N N . GLY A 1 88 ? -5.544 -13.007 6.489 1.00 95.12 88 GLY A N 1
ATOM 684 C CA . GLY A 1 88 ? -6.108 -13.098 5.157 1.00 95.12 88 GLY A CA 1
ATOM 685 C C . GLY A 1 88 ? -5.129 -13.606 4.111 1.00 95.12 88 GLY A C 1
ATOM 686 O O . GLY A 1 88 ? -3.909 -13.592 4.275 1.00 95.12 88 GLY A O 1
ATOM 687 N N . LEU A 1 89 ? -5.717 -14.079 3.024 1.00 96.75 89 LEU A N 1
ATOM 688 C CA . LEU A 1 89 ? -5.060 -14.569 1.826 1.00 96.75 89 LEU A CA 1
ATOM 689 C C . LEU A 1 89 ? -5.745 -13.896 0.646 1.00 96.75 89 LEU A C 1
ATOM 691 O O . LEU A 1 89 ? -6.967 -13.972 0.536 1.00 96.75 89 LEU A O 1
ATOM 695 N N . ARG A 1 90 ? -4.992 -13.266 -0.249 1.00 95.25 90 ARG A N 1
ATOM 696 C CA . ARG A 1 90 ? -5.556 -12.651 -1.450 1.00 95.25 90 ARG A CA 1
ATOM 697 C C . ARG A 1 90 ? -4.699 -12.901 -2.675 1.00 95.25 90 ARG A C 1
ATOM 699 O O . ARG A 1 90 ? -3.476 -12.943 -2.586 1.00 95.25 90 ARG A O 1
ATOM 706 N N . LEU A 1 91 ? -5.371 -13.057 -3.803 1.00 95.56 91 LEU A N 1
ATOM 707 C CA . LEU A 1 91 ? -4.778 -12.956 -5.122 1.00 95.56 91 LEU A CA 1
ATOM 708 C C . LEU A 1 91 ? -4.768 -11.483 -5.504 1.00 95.56 91 LEU A C 1
ATOM 710 O O . LEU A 1 91 ? -5.796 -10.813 -5.417 1.00 95.56 91 LEU A O 1
ATOM 714 N N . GLU A 1 92 ? -3.600 -10.991 -5.882 1.00 93.12 92 GLU A N 1
ATOM 715 C CA . GLU A 1 92 ? -3.372 -9.614 -6.295 1.00 93.12 92 GLU A CA 1
ATOM 716 C C . GLU A 1 92 ? -2.997 -9.569 -7.766 1.00 93.12 92 GLU A C 1
ATOM 718 O O . GLU A 1 92 ? -2.224 -10.400 -8.238 1.00 93.12 92 GLU A O 1
ATOM 723 N N . HIS A 1 93 ? -3.490 -8.545 -8.448 1.00 90.31 93 HIS A N 1
ATOM 724 C CA . HIS A 1 93 ? -3.061 -8.151 -9.775 1.00 90.31 93 HIS A CA 1
ATOM 725 C C . HIS A 1 93 ? -2.621 -6.693 -9.713 1.00 90.31 93 HIS A C 1
ATOM 727 O O . HIS A 1 93 ? -3.461 -5.793 -9.689 1.00 90.31 93 HIS A O 1
ATOM 733 N N . THR A 1 94 ? -1.312 -6.467 -9.636 1.00 85.94 94 THR A N 1
ATOM 734 C CA . THR A 1 94 ? -0.725 -5.123 -9.622 1.00 85.94 94 THR A CA 1
ATOM 735 C C . THR A 1 94 ? -0.326 -4.738 -11.033 1.00 85.94 94 THR A C 1
ATOM 737 O O . THR A 1 94 ? 0.265 -5.552 -11.735 1.00 85.94 94 THR A O 1
ATOM 740 N N . CYS A 1 95 ? -0.596 -3.506 -11.442 1.00 82.19 95 CYS A N 1
ATOM 741 C CA . CYS A 1 95 ? -0.166 -2.964 -12.715 1.00 82.19 95 CYS A CA 1
ATOM 742 C C . CYS A 1 95 ? 0.343 -1.532 -12.550 1.00 82.19 95 CYS A C 1
ATOM 744 O O . CYS A 1 95 ? -0.191 -0.735 -11.782 1.00 82.19 95 CYS A O 1
ATOM 746 N N . PHE A 1 96 ? 1.395 -1.217 -13.295 1.00 80.50 96 PHE A N 1
ATOM 747 C CA . PHE A 1 96 ? 2.082 0.056 -13.274 1.00 80.50 96 PHE A CA 1
ATOM 748 C C . PHE A 1 96 ? 2.367 0.517 -14.697 1.00 80.50 96 PHE A C 1
ATOM 750 O O . PHE A 1 96 ? 2.970 -0.209 -15.488 1.00 80.50 96 PHE A O 1
ATOM 757 N N . HIS A 1 97 ? 1.977 1.740 -15.031 1.00 77.19 97 HIS A N 1
ATOM 758 C CA . HIS A 1 97 ? 2.251 2.294 -16.351 1.00 77.19 97 HIS A CA 1
ATOM 759 C C . HIS A 1 97 ? 2.344 3.812 -16.346 1.00 77.19 97 HIS A C 1
ATOM 761 O O . HIS A 1 97 ? 1.868 4.511 -15.446 1.00 77.19 97 HIS A O 1
ATOM 767 N N . ARG A 1 98 ? 2.956 4.328 -17.409 1.00 78.50 98 ARG A N 1
ATOM 768 C CA . ARG A 1 98 ? 2.975 5.753 -17.691 1.00 78.50 98 ARG A CA 1
ATOM 769 C C . ARG A 1 98 ? 1.639 6.145 -18.319 1.00 78.50 98 ARG A C 1
ATOM 771 O O . ARG A 1 98 ? 1.200 5.531 -19.290 1.00 78.50 98 ARG A O 1
ATOM 778 N N . VAL A 1 99 ? 1.011 7.176 -17.773 1.00 72.94 99 VAL A N 1
ATOM 779 C CA . VAL A 1 99 ? -0.198 7.777 -18.340 1.00 72.94 99 VAL A CA 1
ATOM 780 C C . VAL A 1 99 ? 0.133 8.322 -19.733 1.00 72.94 99 VAL A C 1
ATOM 782 O O . VAL A 1 99 ? 1.236 8.828 -19.958 1.00 72.94 99 VAL A O 1
ATOM 785 N N . ASP A 1 100 ? -0.797 8.155 -20.671 1.00 68.94 100 ASP A N 1
ATOM 786 C CA . ASP A 1 100 ? -0.655 8.498 -22.094 1.00 68.94 100 ASP A CA 1
ATOM 787 C C . ASP A 1 100 ? 0.390 7.665 -22.866 1.00 68.94 100 ASP A C 1
ATOM 789 O O . ASP A 1 100 ? 0.929 8.109 -23.881 1.00 68.94 100 ASP A O 1
ATOM 793 N N . THR A 1 101 ? 0.690 6.443 -22.411 1.00 64.00 101 THR A N 1
ATOM 794 C CA . THR A 1 101 ? 1.463 5.462 -23.195 1.00 64.00 101 THR A CA 1
ATOM 795 C C . THR A 1 101 ? 0.639 4.224 -23.520 1.00 64.00 101 THR A C 1
ATOM 797 O O . THR A 1 101 ? -0.315 3.903 -22.815 1.00 64.00 101 THR A O 1
ATOM 800 N N . ALA A 1 102 ? 0.981 3.548 -24.620 1.00 60.47 102 ALA A N 1
ATOM 801 C CA . ALA A 1 102 ? 0.308 2.321 -25.022 1.00 60.47 102 ALA A CA 1
ATOM 802 C C . ALA A 1 102 ? 0.470 1.215 -23.957 1.00 60.47 102 ALA A C 1
ATOM 804 O O . ALA A 1 102 ? 1.475 1.138 -23.245 1.00 60.47 102 ALA A O 1
ATOM 805 N N . VAL A 1 103 ? -0.567 0.377 -23.837 1.00 59.03 103 VAL A N 1
ATOM 806 C CA . VAL A 1 103 ? -0.704 -0.654 -22.790 1.00 59.03 103 VAL A CA 1
ATOM 807 C C . VAL A 1 103 ? 0.420 -1.695 -22.852 1.00 59.03 103 VAL A C 1
ATOM 809 O O . VAL A 1 103 ? 0.765 -2.273 -21.826 1.00 59.03 103 VAL A O 1
ATOM 812 N N . ASP A 1 104 ? 1.045 -1.873 -24.015 1.00 58.09 104 ASP A N 1
ATOM 813 C CA . ASP A 1 104 ? 2.178 -2.771 -24.272 1.00 58.09 104 ASP A CA 1
ATOM 814 C C . ASP A 1 104 ? 3.440 -2.449 -23.449 1.00 58.09 104 ASP A C 1
ATOM 816 O O . ASP A 1 104 ? 4.330 -3.288 -23.334 1.00 58.09 104 ASP A O 1
ATOM 820 N N . ARG A 1 105 ? 3.519 -1.260 -22.839 1.00 62.75 105 ARG A N 1
ATOM 821 C CA . ARG A 1 105 ? 4.591 -0.873 -21.905 1.00 62.75 105 ARG A CA 1
ATOM 822 C C . ARG A 1 105 ? 4.192 -0.962 -20.432 1.00 62.75 105 ARG A C 1
ATOM 824 O O . ARG A 1 105 ? 4.965 -0.533 -19.573 1.00 62.75 105 ARG A O 1
ATOM 831 N N . SER A 1 106 ? 3.000 -1.476 -20.135 1.00 68.06 106 SER A N 1
ATOM 832 C CA . SER A 1 106 ? 2.536 -1.635 -18.758 1.00 68.06 106 SER A CA 1
ATOM 833 C C . SER A 1 106 ? 3.282 -2.772 -18.084 1.00 68.06 106 SER A C 1
ATOM 835 O O . SER A 1 106 ? 3.364 -3.878 -18.612 1.00 68.06 106 SER A O 1
ATOM 837 N N . LEU A 1 107 ? 3.801 -2.496 -16.897 1.00 80.75 107 LEU A N 1
ATOM 838 C CA . LEU A 1 107 ? 4.322 -3.525 -16.020 1.00 80.75 107 LEU A CA 1
ATOM 839 C C . LEU A 1 107 ? 3.158 -4.110 -15.228 1.00 80.75 107 LEU A C 1
ATOM 841 O O . LEU A 1 107 ? 2.254 -3.373 -14.834 1.00 80.75 107 LEU A O 1
ATOM 845 N N . TYR A 1 108 ? 3.155 -5.410 -14.987 1.00 82.44 108 TYR A N 1
ATOM 846 C CA . TYR A 1 108 ? 2.155 -6.043 -14.140 1.00 82.44 108 TYR A CA 1
ATOM 847 C C . TYR A 1 108 ? 2.699 -7.281 -13.456 1.00 82.44 108 TYR A C 1
ATOM 849 O O . TYR A 1 108 ? 3.646 -7.914 -13.918 1.00 82.44 108 TYR A O 1
ATOM 857 N N . TRP A 1 109 ? 2.073 -7.629 -12.342 1.00 86.88 109 TRP A N 1
ATOM 858 C CA . TRP A 1 109 ? 2.464 -8.749 -11.515 1.00 86.88 109 TRP A CA 1
ATOM 859 C C . TRP A 1 109 ? 1.245 -9.365 -10.848 1.00 86.88 109 TRP A C 1
ATOM 861 O O . TRP A 1 109 ? 0.474 -8.668 -10.182 1.00 86.88 109 TRP A O 1
ATOM 871 N N . ASN A 1 110 ? 1.112 -10.682 -10.982 1.00 90.88 110 ASN A N 1
ATOM 872 C CA . ASN A 1 110 ? 0.154 -11.458 -10.213 1.00 90.88 110 ASN A CA 1
ATOM 873 C C . ASN A 1 110 ? 0.854 -12.073 -9.000 1.00 90.88 110 ASN A C 1
ATOM 875 O O . ASN A 1 110 ? 1.961 -12.604 -9.113 1.00 90.88 110 ASN A O 1
ATOM 879 N N . ALA A 1 111 ? 0.222 -12.003 -7.834 1.00 92.94 111 ALA A N 1
ATOM 880 C CA . ALA A 1 111 ? 0.808 -12.515 -6.604 1.00 92.94 111 ALA A CA 1
ATOM 881 C C . ALA A 1 111 ? -0.232 -13.151 -5.686 1.00 92.94 111 ALA A C 1
ATOM 883 O O . ALA A 1 111 ? -1.391 -12.742 -5.638 1.00 92.94 111 ALA A O 1
ATOM 884 N N . ILE A 1 112 ? 0.215 -14.130 -4.906 1.00 95.81 112 ILE A N 1
ATOM 885 C CA . ILE A 1 112 ? -0.514 -14.631 -3.746 1.00 95.81 112 ILE A CA 1
ATOM 886 C C . ILE A 1 112 ? 0.038 -13.900 -2.527 1.00 95.81 112 ILE A C 1
ATOM 888 O O . ILE A 1 112 ? 1.206 -14.074 -2.179 1.00 95.81 112 ILE A O 1
ATOM 892 N N . ARG A 1 113 ? -0.791 -13.094 -1.863 1.00 95.69 113 ARG A N 1
ATOM 893 C CA . ARG A 1 113 ? -0.423 -12.372 -0.645 1.00 95.69 113 ARG A CA 1
ATOM 894 C C . ARG A 1 113 ? -1.096 -12.975 0.574 1.00 95.69 113 ARG A C 1
ATOM 896 O O . ARG A 1 113 ? -2.321 -13.003 0.677 1.00 95.69 113 ARG A O 1
ATOM 903 N N . LEU A 1 114 ? -0.274 -13.376 1.532 1.00 97.19 114 LEU A N 1
ATOM 904 C CA . LEU A 1 114 ? -0.684 -13.642 2.902 1.00 97.19 114 LEU A CA 1
ATOM 905 C C . LEU A 1 114 ? -0.521 -12.365 3.711 1.00 97.19 114 LEU A C 1
ATOM 907 O O . LEU A 1 114 ? 0.490 -11.675 3.584 1.00 97.19 114 LEU A O 1
ATOM 911 N N . TYR A 1 115 ? -1.498 -12.046 4.546 1.00 95.88 115 TYR A N 1
ATOM 912 C CA . TYR A 1 115 ? -1.405 -10.892 5.421 1.00 95.88 115 TYR A CA 1
ATOM 913 C C . TYR A 1 115 ? -2.028 -11.145 6.789 1.00 95.88 115 TYR A C 1
ATOM 915 O O . TYR A 1 115 ? -2.934 -11.963 6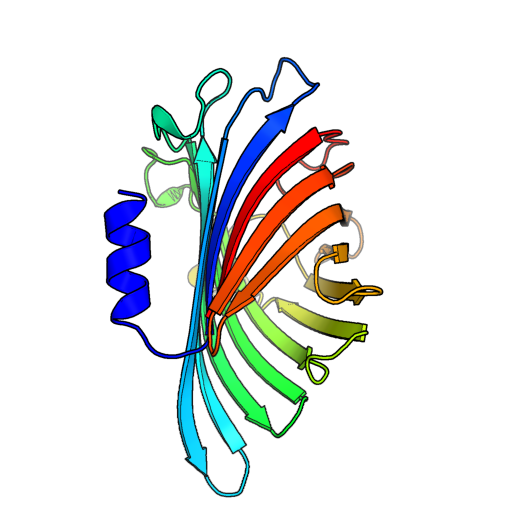.953 1.00 95.88 115 TYR A O 1
ATOM 923 N N . TRP A 1 116 ? -1.526 -10.404 7.765 1.00 96.62 116 TRP A N 1
ATOM 924 C CA . TRP A 1 116 ? -2.097 -10.230 9.082 1.00 96.62 116 TRP A CA 1
ATOM 925 C C . TRP A 1 116 ? -2.362 -8.739 9.293 1.00 96.62 116 TRP A C 1
ATOM 927 O O . TRP A 1 116 ? -1.514 -7.891 9.013 1.00 96.62 116 TRP A O 1
ATOM 937 N N . GLU A 1 117 ? -3.559 -8.425 9.760 1.00 92.38 117 GLU A N 1
ATOM 938 C CA . GLU A 1 117 ? -4.008 -7.075 10.058 1.00 92.38 117 GLU A CA 1
ATOM 939 C C . GLU A 1 117 ? -4.542 -7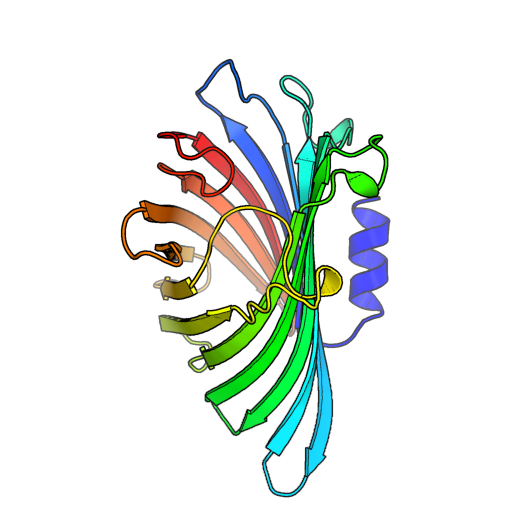.052 11.486 1.00 92.38 117 GLU A C 1
ATOM 941 O O . GLU A 1 117 ? -5.587 -7.639 11.774 1.00 92.38 117 GLU A O 1
ATOM 946 N N . GLY A 1 118 ? -3.814 -6.374 12.372 1.00 90.19 118 GLY A N 1
ATOM 947 C CA . GLY A 1 118 ? -4.214 -6.210 13.759 1.00 90.19 118 GLY A CA 1
ATOM 948 C C . GLY A 1 118 ? -5.485 -5.375 13.901 1.00 90.19 118 GLY A C 1
ATOM 949 O O . GLY A 1 118 ? -5.870 -4.595 13.023 1.00 90.19 118 GLY A O 1
ATOM 950 N N . THR A 1 119 ? -6.136 -5.513 15.051 1.00 85.44 119 THR A N 1
ATOM 951 C CA . THR A 1 119 ? -7.305 -4.697 15.396 1.00 85.44 119 THR A CA 1
ATOM 952 C C . THR A 1 119 ? -6.905 -3.223 15.527 1.00 85.44 119 THR A C 1
ATOM 954 O O . THR A 1 119 ? -5.879 -2.902 16.125 1.00 85.44 119 THR A O 1
ATOM 957 N N . ARG A 1 120 ? -7.698 -2.299 14.966 1.00 81.81 120 ARG A N 1
ATOM 958 C CA . ARG A 1 120 ? -7.408 -0.862 15.090 1.00 81.81 120 ARG A CA 1
ATOM 959 C C . ARG A 1 120 ? -7.590 -0.398 16.535 1.00 81.81 120 ARG A C 1
ATOM 961 O O . ARG A 1 120 ? -8.680 -0.497 17.087 1.00 81.81 120 ARG A O 1
ATOM 968 N N . GLY A 1 121 ? -6.533 0.170 17.102 1.00 83.38 121 GLY A N 1
ATOM 969 C CA . GLY A 1 121 ? -6.503 0.771 18.433 1.00 83.38 121 GLY A CA 1
ATOM 970 C C . GLY A 1 121 ? -5.415 1.846 18.515 1.00 83.38 121 GLY A C 1
ATOM 971 O O . GLY A 1 121 ? -4.987 2.344 17.473 1.00 83.38 121 GLY A O 1
ATOM 972 N N . PRO A 1 122 ? -4.942 2.199 19.726 1.00 87.00 122 PRO A N 1
ATOM 973 C CA . PRO A 1 122 ? -3.816 3.120 19.900 1.00 87.00 122 PRO A CA 1
ATOM 974 C C . PRO A 1 122 ? -2.535 2.628 19.223 1.00 87.00 122 PRO A C 1
ATOM 976 O O . PRO A 1 122 ? -1.721 3.436 18.799 1.00 87.00 122 PRO A O 1
ATOM 979 N N . LEU A 1 123 ? -2.370 1.310 19.101 1.00 91.88 123 LEU A N 1
ATOM 980 C CA . LEU A 1 123 ? -1.358 0.670 18.273 1.00 91.88 123 LEU A CA 1
ATOM 981 C C . LEU A 1 123 ? -2.076 -0.191 17.234 1.00 91.88 123 LEU A C 1
ATOM 983 O O . LEU A 1 123 ? -2.889 -1.044 17.590 1.00 91.88 123 LEU A O 1
ATOM 987 N N . TRP A 1 124 ? -1.771 0.030 15.964 1.00 92.94 124 TRP A N 1
ATOM 988 C CA . TRP A 1 124 ? -2.209 -0.801 14.853 1.00 92.94 124 TRP A CA 1
ATOM 989 C C . TRP A 1 124 ? -0.996 -1.296 14.076 1.00 92.94 124 TRP A C 1
ATOM 991 O O . TRP A 1 124 ? 0.005 -0.593 13.940 1.00 92.94 124 TRP A O 1
ATOM 1001 N N . MET A 1 125 ? -1.087 -2.524 13.575 1.00 96.06 125 MET A N 1
ATOM 1002 C CA . MET A 1 125 ? -0.011 -3.168 12.840 1.00 96.06 125 MET A CA 1
ATOM 1003 C C . MET A 1 125 ? -0.576 -3.953 11.659 1.00 96.06 125 MET A C 1
ATOM 1005 O O . MET A 1 125 ? -1.623 -4.597 11.762 1.00 96.06 125 MET A O 1
ATOM 1009 N N . PHE A 1 126 ? 0.156 -3.937 10.555 1.00 95.38 126 PHE A N 1
ATOM 1010 C CA . PHE A 1 126 ? -0.090 -4.747 9.374 1.00 95.38 126 PHE A CA 1
ATOM 1011 C C . PHE A 1 126 ? 1.206 -5.425 8.949 1.00 95.38 126 PHE A C 1
ATOM 1013 O O . PHE A 1 126 ? 2.274 -4.816 8.956 1.00 95.38 126 PHE A O 1
ATOM 1020 N N . LEU A 1 127 ? 1.106 -6.690 8.561 1.00 96.88 127 LEU A N 1
ATOM 1021 C CA . LEU A 1 127 ? 2.213 -7.486 8.055 1.00 96.88 127 LEU A CA 1
ATOM 1022 C C . LEU A 1 127 ? 1.716 -8.298 6.868 1.00 96.88 127 LEU A C 1
ATOM 1024 O O . LEU A 1 127 ? 0.656 -8.910 6.933 1.00 96.88 127 LEU A O 1
ATOM 1028 N N . SER A 1 128 ? 2.478 -8.350 5.784 1.00 96.00 128 SER A N 1
ATOM 1029 C CA . SER A 1 128 ? 2.135 -9.189 4.643 1.00 96.00 128 SER A CA 1
ATOM 1030 C C . SER A 1 128 ? 3.354 -9.688 3.897 1.00 96.00 128 SER A C 1
ATOM 1032 O O . SER A 1 128 ? 4.345 -8.974 3.778 1.00 96.00 128 SER A O 1
ATOM 1034 N N . GLY A 1 129 ? 3.242 -10.899 3.364 1.00 95.81 129 GLY A N 1
ATOM 1035 C CA . GLY A 1 129 ? 4.199 -11.479 2.436 1.00 95.81 129 GLY A CA 1
ATOM 1036 C C . GLY A 1 129 ? 3.500 -11.833 1.131 1.00 95.81 129 GLY A C 1
ATOM 1037 O O . GLY A 1 129 ? 2.472 -12.515 1.157 1.00 95.81 129 GLY A O 1
ATOM 1038 N N . ALA A 1 130 ? 4.037 -11.370 0.006 1.00 92.75 130 ALA A N 1
ATOM 1039 C CA . ALA A 1 130 ? 3.560 -11.754 -1.318 1.00 92.75 130 ALA A CA 1
ATOM 1040 C C . ALA A 1 130 ? 4.543 -12.671 -2.028 1.00 92.75 130 ALA A C 1
ATOM 1042 O O . ALA A 1 130 ? 5.751 -12.452 -1.983 1.00 92.75 130 ALA A O 1
ATOM 1043 N N . PHE A 1 131 ? 3.992 -13.663 -2.717 1.00 92.38 131 PHE A N 1
ATOM 1044 C CA . PHE A 1 131 ? 4.701 -14.581 -3.594 1.00 92.38 131 PHE A CA 1
ATOM 1045 C C . PHE A 1 131 ? 4.233 -14.325 -5.017 1.00 92.38 131 PHE A C 1
ATOM 1047 O O . PHE A 1 131 ? 3.050 -14.490 -5.326 1.00 92.38 131 PHE A O 1
ATOM 1054 N N . TYR A 1 132 ? 5.153 -13.888 -5.865 1.00 89.44 132 TYR A N 1
ATOM 1055 C CA . TYR A 1 132 ? 4.846 -13.528 -7.239 1.00 89.44 132 TYR A CA 1
ATOM 1056 C C . TYR A 1 132 ? 4.765 -14.780 -8.104 1.00 89.44 132 TYR A C 1
ATOM 1058 O O . TYR A 1 132 ? 5.649 -15.641 -8.076 1.00 89.44 132 TYR A O 1
ATOM 1066 N N . ILE A 1 133 ? 3.688 -14.877 -8.875 1.00 88.88 133 ILE A N 1
ATOM 1067 C CA . ILE A 1 133 ? 3.459 -15.985 -9.790 1.00 88.88 133 ILE A CA 1
ATOM 1068 C C . ILE A 1 133 ? 4.246 -15.684 -11.060 1.00 88.88 133 ILE A C 1
ATOM 1070 O O . ILE A 1 133 ? 3.984 -14.697 -11.744 1.00 88.88 133 ILE A O 1
ATOM 1074 N N . ASN A 1 134 ? 5.226 -16.531 -11.354 1.00 82.56 134 ASN A N 1
ATOM 1075 C CA . ASN A 1 134 ? 6.097 -16.380 -12.508 1.00 82.56 134 ASN A CA 1
ATOM 1076 C C . ASN A 1 134 ? 6.072 -17.669 -13.327 1.00 82.56 134 ASN A C 1
ATOM 1078 O O . ASN A 1 134 ? 6.454 -18.726 -12.826 1.00 82.56 134 ASN A O 1
ATOM 1082 N N . ASP A 1 135 ? 5.653 -17.563 -14.583 1.00 82.25 135 ASP A N 1
ATOM 1083 C CA . ASP A 1 135 ? 5.723 -18.636 -15.571 1.00 82.25 135 ASP A CA 1
ATOM 1084 C C . ASP A 1 135 ? 6.219 -18.035 -16.890 1.00 82.25 135 ASP A C 1
ATOM 1086 O O . ASP A 1 135 ? 5.696 -17.022 -17.356 1.00 82.25 135 ASP A O 1
ATOM 1090 N N . LYS A 1 136 ? 7.257 -18.639 -17.474 1.00 75.62 136 LYS A N 1
ATOM 1091 C CA . LYS A 1 136 ? 7.871 -18.148 -18.716 1.00 75.62 136 LYS A CA 1
ATOM 1092 C C . LYS A 1 136 ? 6.962 -18.342 -19.927 1.00 75.62 136 LYS A C 1
ATOM 1094 O O . LYS A 1 136 ? 7.109 -17.602 -20.896 1.00 75.62 136 LYS A O 1
ATOM 1099 N N . ASP A 1 137 ? 6.035 -19.291 -19.854 1.00 83.88 137 ASP A N 1
ATOM 1100 C CA . ASP A 1 137 ? 5.122 -19.616 -20.946 1.00 83.88 137 ASP A CA 1
ATOM 1101 C C . ASP A 1 137 ? 3.825 -18.791 -20.871 1.00 83.88 137 ASP A C 1
ATOM 1103 O O . ASP A 1 137 ? 3.094 -18.673 -21.856 1.00 83.88 137 ASP A O 1
ATOM 1107 N N . MET A 1 138 ? 3.546 -18.156 -19.726 1.00 82.31 138 MET A N 1
ATOM 1108 C CA . MET A 1 138 ? 2.349 -17.340 -19.507 1.00 82.31 138 MET A CA 1
ATOM 1109 C C . MET A 1 138 ? 2.709 -15.875 -19.265 1.00 82.31 138 MET A C 1
ATOM 1111 O O . MET A 1 138 ? 2.719 -15.391 -18.134 1.00 82.31 138 MET A O 1
ATOM 1115 N N . TYR A 1 139 ? 2.940 -15.141 -20.355 1.00 77.62 139 TYR A N 1
ATOM 1116 C CA . TYR A 1 139 ? 3.346 -13.731 -20.304 1.00 77.62 139 TYR A CA 1
ATOM 1117 C C . TYR A 1 139 ? 2.403 -12.843 -19.473 1.00 77.62 139 TYR A C 1
ATOM 1119 O O . TYR A 1 139 ? 2.867 -11.921 -18.819 1.00 77.62 139 TYR A O 1
ATOM 1127 N N . TRP A 1 140 ? 1.101 -13.149 -19.435 1.00 76.81 140 TRP A N 1
ATOM 1128 C CA . TRP A 1 140 ? 0.087 -12.394 -18.686 1.00 76.81 140 TRP A CA 1
ATOM 1129 C C . TRP A 1 140 ? 0.194 -12.533 -17.153 1.00 76.81 140 TRP A C 1
ATOM 1131 O O . TRP A 1 140 ? -0.504 -11.819 -16.429 1.00 76.81 140 TRP A O 1
ATOM 1141 N N . LEU A 1 141 ? 1.074 -13.403 -16.637 1.00 81.81 141 LEU A N 1
ATOM 1142 C CA . LEU A 1 141 ? 1.318 -13.546 -15.199 1.00 81.81 141 LEU A CA 1
ATOM 1143 C C . LEU A 1 141 ? 2.269 -12.485 -14.637 1.00 81.81 141 LEU A C 1
ATOM 1145 O O . LEU A 1 141 ? 2.032 -11.992 -13.528 1.00 81.81 141 LEU A O 1
ATOM 1149 N N . SER A 1 142 ? 3.300 -12.091 -15.384 1.00 81.25 142 SER A N 1
ATOM 1150 C CA . SER A 1 142 ? 4.201 -11.019 -14.967 1.00 81.25 142 SER A CA 1
ATOM 1151 C C . SER A 1 142 ? 4.929 -10.361 -16.140 1.00 81.25 142 SER A C 1
ATOM 1153 O O . SER A 1 142 ? 5.410 -11.011 -17.065 1.00 81.25 142 SER A O 1
ATOM 1155 N N . MET A 1 143 ? 5.053 -9.037 -16.070 1.00 78.56 143 MET A N 1
ATOM 1156 C CA . MET A 1 143 ? 5.817 -8.212 -16.998 1.00 78.56 143 MET A CA 1
ATOM 1157 C C . MET A 1 143 ? 6.476 -7.079 -16.211 1.00 78.56 143 MET A C 1
ATOM 1159 O O . MET A 1 143 ? 5.800 -6.172 -15.743 1.00 78.56 143 MET A O 1
ATOM 1163 N N . GLY A 1 144 ? 7.799 -7.118 -16.035 1.00 73.81 144 GLY A N 1
ATOM 1164 C CA . GLY A 1 144 ? 8.551 -6.055 -15.361 1.00 73.81 144 GLY A CA 1
ATOM 1165 C C . GLY A 1 144 ? 9.712 -6.554 -14.513 1.00 73.81 144 GLY A C 1
ATOM 1166 O O . GLY A 1 144 ? 10.372 -7.525 -14.871 1.00 73.81 144 GLY A O 1
ATOM 1167 N N . ALA A 1 145 ? 10.002 -5.841 -13.420 1.00 70.00 145 ALA A N 1
ATOM 1168 C CA . ALA A 1 145 ? 11.027 -6.231 -12.455 1.00 70.00 145 ALA A CA 1
ATOM 1169 C C . ALA A 1 145 ? 10.807 -7.667 -11.961 1.00 70.00 145 ALA A C 1
ATOM 1171 O O . ALA A 1 145 ? 9.675 -8.120 -11.779 1.00 70.00 145 ALA A O 1
ATOM 1172 N N . ASP A 1 146 ? 11.913 -8.370 -11.745 1.00 72.44 146 ASP A N 1
ATOM 1173 C CA . ASP A 1 146 ? 11.953 -9.794 -11.466 1.00 72.44 146 ASP A CA 1
ATOM 1174 C C . ASP A 1 146 ? 11.609 -10.095 -10.006 1.00 72.44 146 ASP A C 1
ATOM 1176 O O . ASP A 1 146 ? 12.434 -10.661 -9.316 1.00 72.44 146 ASP A O 1
ATOM 1180 N N . TYR A 1 147 ? 10.443 -9.718 -9.482 1.00 76.12 147 TYR A N 1
ATOM 1181 C CA . TYR A 1 147 ? 10.102 -10.024 -8.088 1.00 76.12 147 TYR A CA 1
ATOM 1182 C C . TYR A 1 147 ? 9.840 -11.527 -7.882 1.00 76.12 147 TYR A C 1
ATOM 1184 O O . TYR A 1 147 ? 9.008 -12.124 -8.564 1.00 76.12 147 TYR A O 1
ATOM 1192 N N . ALA A 1 148 ? 10.524 -12.132 -6.906 1.00 80.19 148 ALA A N 1
ATOM 1193 C CA . ALA A 1 148 ? 10.176 -13.443 -6.350 1.00 80.19 148 ALA A CA 1
ATOM 1194 C C . ALA A 1 148 ? 9.121 -13.296 -5.256 1.00 80.19 148 ALA A C 1
ATOM 1196 O O . ALA A 1 148 ? 8.082 -13.958 -5.255 1.00 80.19 148 ALA A O 1
ATOM 1197 N N . ASN A 1 149 ? 9.405 -12.407 -4.309 1.00 83.88 149 ASN A N 1
ATOM 1198 C CA . ASN A 1 149 ? 8.576 -12.178 -3.145 1.00 83.88 149 ASN A CA 1
ATOM 1199 C C . ASN A 1 149 ? 8.795 -10.774 -2.587 1.00 83.88 149 ASN A C 1
ATOM 1201 O O . ASN A 1 149 ? 9.843 -10.158 -2.799 1.00 83.88 149 ASN A O 1
ATOM 1205 N N . ASP A 1 150 ? 7.817 -10.298 -1.826 1.00 89.44 150 ASP A N 1
ATOM 1206 C CA . ASP A 1 150 ? 7.970 -9.113 -0.992 1.00 89.44 150 ASP A CA 1
ATOM 1207 C C . ASP A 1 150 ? 7.465 -9.340 0.429 1.00 89.44 150 ASP A C 1
ATOM 1209 O O . ASP A 1 150 ? 6.664 -10.236 0.695 1.00 89.44 150 ASP A O 1
ATOM 1213 N N . LEU A 1 151 ? 7.980 -8.519 1.337 1.00 91.50 151 LEU A N 1
ATOM 1214 C CA . LEU A 1 151 ? 7.519 -8.339 2.698 1.00 91.50 151 LEU A CA 1
ATOM 1215 C C . LEU A 1 151 ? 7.111 -6.878 2.845 1.00 91.50 151 LEU A C 1
ATOM 1217 O O . LEU A 1 151 ? 7.917 -5.977 2.618 1.00 91.50 151 LEU A O 1
ATOM 1221 N N . THR A 1 152 ? 5.871 -6.642 3.247 1.00 92.38 152 THR A N 1
ATOM 1222 C CA . THR A 1 152 ? 5.374 -5.307 3.582 1.00 92.38 152 THR A CA 1
ATOM 1223 C C . THR A 1 152 ? 4.903 -5.307 5.018 1.00 92.38 152 THR A C 1
ATOM 1225 O O . THR A 1 152 ? 4.159 -6.202 5.418 1.00 92.38 152 THR A O 1
ATOM 1228 N N . TRP A 1 153 ? 5.285 -4.293 5.780 1.00 94.19 153 TRP A N 1
ATOM 1229 C CA . TRP A 1 153 ? 4.780 -4.095 7.127 1.00 94.19 153 TRP A CA 1
ATOM 1230 C C . TRP A 1 153 ? 4.539 -2.621 7.413 1.00 94.19 153 TRP A C 1
ATOM 1232 O O . TRP A 1 153 ? 5.184 -1.733 6.858 1.00 94.19 153 TRP A O 1
ATOM 1242 N N . GLU A 1 154 ? 3.565 -2.374 8.273 1.00 94.94 154 GLU A N 1
ATOM 1243 C CA . GLU A 1 154 ? 3.131 -1.043 8.655 1.00 94.94 154 GLU A CA 1
ATOM 1244 C C . GLU A 1 154 ? 2.799 -1.043 10.142 1.00 94.94 154 GLU A C 1
ATOM 1246 O O . GLU A 1 154 ? 2.205 -1.993 10.655 1.00 94.94 154 GLU A O 1
ATOM 1251 N N . ILE A 1 155 ? 3.204 0.010 10.842 1.00 95.62 155 ILE A N 1
ATOM 1252 C CA . ILE A 1 155 ? 2.886 0.231 12.249 1.00 95.62 155 ILE A CA 1
ATOM 1253 C C . ILE A 1 155 ? 2.368 1.654 12.374 1.00 95.62 155 ILE A C 1
ATOM 1255 O O . ILE A 1 155 ? 3.019 2.599 11.933 1.00 95.62 155 ILE A O 1
ATOM 1259 N N . GLU A 1 156 ? 1.209 1.811 12.997 1.00 93.81 156 GLU A N 1
ATOM 1260 C CA . GLU A 1 156 ? 0.632 3.104 13.338 1.00 93.81 156 GLU A CA 1
ATOM 1261 C C . GLU A 1 156 ? 0.437 3.183 14.847 1.00 93.81 156 GLU A C 1
ATOM 1263 O O . GLU A 1 156 ? -0.157 2.298 15.461 1.00 93.81 156 GLU A O 1
ATOM 1268 N N . TYR A 1 157 ? 0.936 4.261 15.437 1.00 93.00 157 TYR A N 1
ATOM 1269 C CA . TYR A 1 157 ? 0.771 4.582 16.840 1.00 93.00 157 TYR A CA 1
ATOM 1270 C C . TYR A 1 157 ? 0.045 5.920 16.983 1.00 93.00 157 TYR A C 1
ATOM 1272 O O . TYR A 1 157 ? 0.493 6.946 16.470 1.00 93.00 157 TYR A O 1
ATOM 1280 N N . SER A 1 158 ? -1.070 5.914 17.706 1.00 90.19 158 SER A N 1
ATOM 1281 C CA . SER A 1 158 ? -1.886 7.081 18.035 1.00 90.19 158 SER A CA 1
ATOM 1282 C C . SER A 1 158 ? -1.824 7.342 19.543 1.00 90.19 158 SER A C 1
ATOM 1284 O O . SER A 1 158 ? -2.721 6.916 20.273 1.00 90.19 158 SER A O 1
ATOM 1286 N N . PRO A 1 159 ? -0.766 8.022 20.037 1.00 81.81 159 PRO A N 1
ATOM 1287 C CA . PRO A 1 159 ? -0.574 8.276 21.471 1.00 81.81 159 PRO A CA 1
ATOM 1288 C C . PRO A 1 159 ? -1.650 9.182 22.072 1.00 81.81 159 PRO A C 1
ATOM 1290 O O . PRO A 1 159 ? -1.896 9.146 23.274 1.00 81.81 159 PRO A O 1
ATOM 1293 N N . LEU A 1 160 ? -2.252 10.030 21.239 1.00 85.62 160 LEU A N 1
ATOM 1294 C CA . LEU A 1 160 ? -3.300 10.969 21.606 1.00 85.62 160 LEU A CA 1
ATOM 1295 C C . LEU A 1 160 ? -4.490 10.765 20.661 1.00 85.62 160 LEU A C 1
ATOM 1297 O O . LEU A 1 160 ? -4.277 10.379 19.510 1.00 85.62 160 LEU A O 1
ATOM 1301 N N . PRO A 1 161 ? -5.724 11.101 21.080 1.00 81.12 161 PRO A N 1
ATOM 1302 C CA . PRO A 1 161 ? -6.916 10.948 20.240 1.00 81.12 161 PRO A CA 1
ATOM 1303 C C . PRO A 1 161 ? -6.832 11.667 18.884 1.00 81.12 161 PRO A C 1
ATOM 1305 O O . PRO A 1 161 ? -7.526 11.296 17.940 1.00 81.12 161 PRO A O 1
ATOM 1308 N N . TYR A 1 162 ? -5.984 12.694 18.796 1.00 87.56 162 TYR A N 1
ATOM 1309 C CA . TYR A 1 162 ? -5.854 13.589 17.650 1.00 87.56 162 TYR A CA 1
ATOM 1310 C C . TYR A 1 162 ? -4.460 13.601 17.013 1.00 87.56 162 TYR A C 1
ATOM 1312 O O . TYR A 1 162 ? -4.169 14.479 16.202 1.00 87.56 162 TYR A O 1
ATOM 1320 N N . ALA A 1 163 ? -3.582 12.658 17.358 1.00 90.50 163 ALA A N 1
ATOM 1321 C CA . ALA A 1 163 ? -2.244 12.576 16.780 1.00 90.50 163 ALA A CA 1
ATOM 1322 C C . ALA A 1 163 ? -1.905 11.149 16.361 1.00 90.50 163 ALA A C 1
ATOM 1324 O O . ALA A 1 163 ? -2.366 10.181 16.967 1.00 90.50 163 ALA A O 1
ATOM 1325 N N . PHE A 1 164 ? -1.070 11.016 15.336 1.0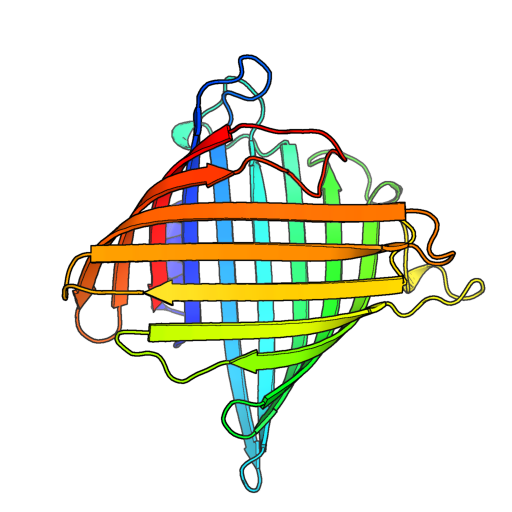0 92.69 164 PHE A N 1
ATOM 1326 C CA . PHE A 1 164 ? -0.566 9.719 14.909 1.00 92.69 164 PHE A CA 1
ATOM 1327 C C . PHE A 1 164 ? 0.879 9.806 14.419 1.00 92.69 164 PHE A C 1
ATOM 1329 O O . PHE A 1 164 ? 1.333 10.852 13.950 1.00 92.69 164 PHE A O 1
ATOM 1336 N N . ILE A 1 165 ? 1.574 8.680 14.524 1.00 93.62 165 ILE A N 1
ATOM 1337 C CA . ILE A 1 165 ? 2.872 8.406 13.919 1.00 93.62 165 ILE A CA 1
ATOM 1338 C C . ILE A 1 165 ? 2.736 7.066 13.214 1.00 93.62 165 ILE A C 1
ATOM 1340 O O . ILE A 1 165 ? 2.232 6.105 13.792 1.00 93.62 165 ILE A O 1
ATOM 1344 N N . ARG A 1 166 ? 3.177 6.994 11.967 1.00 93.25 166 ARG A N 1
ATOM 1345 C CA . ARG A 1 166 ? 3.048 5.820 11.124 1.00 93.25 166 ARG A CA 1
ATOM 1346 C C . ARG A 1 166 ? 4.357 5.541 10.423 1.00 93.25 166 ARG A C 1
ATOM 1348 O O . ARG A 1 166 ? 4.979 6.436 9.861 1.00 93.25 166 ARG A O 1
ATOM 1355 N N . PHE A 1 167 ? 4.753 4.284 10.456 1.00 93.62 167 PHE A N 1
ATOM 1356 C CA . PHE A 1 167 ? 5.908 3.786 9.744 1.00 93.62 167 PHE A CA 1
ATOM 1357 C C . PHE A 1 167 ? 5.464 2.681 8.798 1.00 93.62 167 PHE A C 1
ATOM 1359 O O . PHE A 1 167 ? 4.785 1.742 9.209 1.00 93.62 167 PHE A O 1
ATOM 1366 N N . TRP A 1 168 ? 5.869 2.788 7.542 1.00 92.19 168 TRP A N 1
ATOM 1367 C CA . TRP A 1 168 ? 5.622 1.804 6.503 1.00 92.19 168 TRP A CA 1
ATOM 1368 C C . TRP A 1 168 ? 6.947 1.366 5.892 1.00 92.19 168 TRP A C 1
ATOM 1370 O O . TRP A 1 168 ? 7.827 2.187 5.611 1.00 92.19 168 TRP A O 1
ATOM 1380 N N . ASN A 1 169 ? 7.082 0.069 5.646 1.00 90.81 169 ASN A N 1
ATOM 1381 C CA . ASN A 1 169 ? 8.235 -0.481 4.960 1.00 90.81 169 ASN A CA 1
ATOM 1382 C C . ASN A 1 169 ? 7.850 -1.624 4.026 1.00 90.81 169 ASN A C 1
ATOM 1384 O O . ASN A 1 169 ? 6.938 -2.412 4.273 1.00 90.81 169 ASN A O 1
ATOM 1388 N N . PHE A 1 170 ? 8.615 -1.699 2.949 1.00 87.25 170 PHE A N 1
ATOM 1389 C CA . PHE A 1 170 ? 8.557 -2.715 1.924 1.00 87.25 170 PHE A CA 1
ATOM 1390 C C . PHE A 1 170 ? 9.966 -3.236 1.669 1.00 87.25 170 PHE A C 1
ATOM 1392 O O . PHE A 1 170 ? 10.903 -2.451 1.508 1.00 87.25 170 PHE A O 1
ATOM 1399 N N . THR A 1 171 ? 10.098 -4.553 1.560 1.00 88.12 171 THR A N 1
ATOM 1400 C CA . THR A 1 171 ? 11.321 -5.229 1.131 1.00 88.12 171 THR A CA 1
ATOM 1401 C C . THR A 1 171 ? 10.975 -6.294 0.094 1.00 88.12 171 THR A C 1
ATOM 1403 O O . THR A 1 171 ? 10.294 -7.263 0.410 1.00 88.12 171 THR A O 1
ATOM 1406 N N . GLY A 1 172 ? 11.441 -6.127 -1.141 1.00 86.38 172 GLY A N 1
ATOM 1407 C CA . GLY A 1 172 ? 11.261 -7.064 -2.250 1.00 86.38 172 GLY A CA 1
ATOM 1408 C C . GLY A 1 172 ? 12.566 -7.753 -2.638 1.00 86.38 172 GLY A C 1
ATOM 1409 O O . GLY A 1 172 ? 13.631 -7.134 -2.620 1.00 86.38 172 GLY A O 1
ATOM 1410 N N . VAL A 1 173 ? 12.481 -9.023 -3.024 1.00 85.56 173 VAL A N 1
ATOM 1411 C CA . VAL A 1 173 ? 13.621 -9.850 -3.443 1.00 85.56 173 VAL A CA 1
ATOM 1412 C C . VAL A 1 173 ? 13.428 -10.296 -4.888 1.00 85.56 173 VAL A C 1
ATOM 1414 O O . VAL A 1 173 ? 12.327 -10.686 -5.277 1.00 85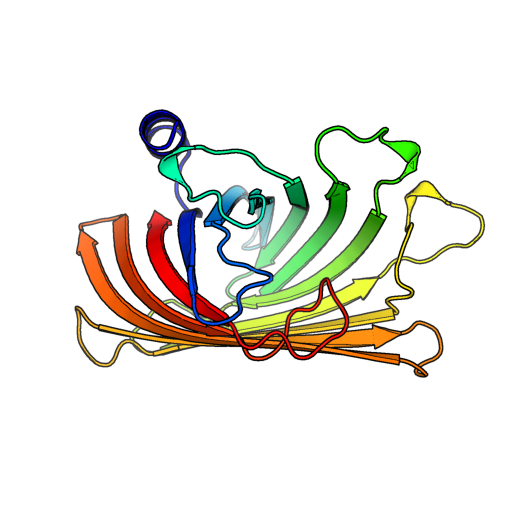.56 173 VAL A O 1
ATOM 1417 N N . GLY A 1 174 ? 14.497 -10.226 -5.682 1.00 84.00 174 GLY A N 1
ATOM 1418 C CA . GLY A 1 174 ? 14.484 -10.638 -7.085 1.00 84.00 174 GLY A CA 1
ATOM 1419 C C . GLY A 1 174 ? 14.439 -12.166 -7.293 1.00 84.00 174 GLY A C 1
ATOM 1420 O O . GLY A 1 174 ? 14.888 -12.911 -6.425 1.00 84.00 174 GLY A O 1
ATOM 1421 N N . LEU A 1 175 ? 14.007 -12.645 -8.467 1.00 77.44 175 LEU A N 1
ATOM 1422 C CA . LEU A 1 175 ? 13.839 -14.061 -8.854 1.00 77.44 175 LEU A CA 1
ATOM 1423 C C . LEU A 1 175 ? 15.106 -14.903 -8.698 1.00 77.44 175 LEU A C 1
ATOM 1425 O O . LEU A 1 175 ? 15.032 -16.100 -8.449 1.00 77.44 175 LEU A O 1
ATOM 1429 N N . ASN A 1 176 ? 16.272 -14.270 -8.813 1.00 77.50 176 ASN A N 1
ATOM 1430 C CA . ASN A 1 176 ? 17.569 -14.924 -8.647 1.00 77.50 176 ASN A CA 1
ATOM 1431 C C . ASN A 1 176 ? 18.271 -14.548 -7.332 1.00 77.50 176 ASN A C 1
ATOM 1433 O O . ASN A 1 176 ? 19.474 -14.767 -7.213 1.00 77.50 176 ASN A O 1
ATOM 1437 N N . TYR A 1 177 ? 17.575 -13.902 -6.389 1.00 72.19 177 TYR A N 1
ATOM 1438 C CA . TYR A 1 177 ? 18.129 -13.372 -5.130 1.00 72.19 177 TYR A CA 1
ATOM 1439 C C . TYR A 1 177 ? 19.288 -12.372 -5.309 1.00 72.19 177 TYR A C 1
ATOM 1441 O O . TYR A 1 177 ? 20.006 -12.051 -4.366 1.00 72.19 177 TYR A O 1
ATOM 1449 N N . ARG A 1 178 ? 19.482 -11.856 -6.531 1.00 75.38 178 ARG A N 1
ATOM 1450 C CA . ARG A 1 178 ? 20.576 -10.931 -6.878 1.00 75.38 178 ARG A CA 1
ATOM 1451 C C . ARG A 1 178 ? 20.240 -9.468 -6.620 1.00 75.38 178 ARG A C 1
ATOM 1453 O O . ARG A 1 178 ? 21.140 -8.634 -6.604 1.00 75.38 178 ARG A O 1
ATOM 1460 N N . ARG A 1 179 ? 18.955 -9.143 -6.493 1.00 77.69 179 ARG A N 1
ATOM 1461 C CA . ARG A 1 179 ? 18.458 -7.776 -6.333 1.00 77.69 179 ARG A CA 1
ATOM 1462 C C . ARG A 1 179 ? 17.571 -7.699 -5.105 1.00 77.69 179 ARG A C 1
ATOM 1464 O O . ARG A 1 179 ? 16.716 -8.558 -4.901 1.00 77.69 179 ARG A O 1
ATOM 1471 N N . PHE A 1 180 ? 17.797 -6.655 -4.321 1.00 79.38 180 PHE A N 1
ATOM 1472 C CA . PHE A 1 180 ? 16.996 -6.300 -3.162 1.00 79.38 180 PHE A CA 1
ATOM 1473 C C . PHE A 1 180 ? 16.401 -4.918 -3.397 1.00 79.38 180 PHE A C 1
ATOM 1475 O O . PHE A 1 180 ? 17.091 -3.991 -3.823 1.00 79.38 180 PHE A O 1
ATOM 1482 N N . HIS A 1 181 ? 15.109 -4.796 -3.130 1.00 78.31 181 HIS A N 1
ATOM 1483 C CA . HIS A 1 181 ? 14.336 -3.581 -3.312 1.00 78.31 181 HIS A CA 1
ATOM 1484 C C . HIS A 1 181 ? 13.790 -3.158 -1.958 1.00 78.31 181 HIS A C 1
ATOM 1486 O O . HIS A 1 181 ? 13.173 -3.969 -1.279 1.00 78.31 181 HIS A O 1
ATOM 1492 N N . ILE A 1 182 ? 14.000 -1.905 -1.562 1.00 78.50 182 ILE A N 1
ATOM 1493 C CA . ILE A 1 182 ? 13.536 -1.397 -0.269 1.00 78.50 182 ILE A CA 1
ATOM 1494 C C . ILE A 1 182 ? 12.760 -0.105 -0.500 1.00 78.50 182 ILE A C 1
ATOM 1496 O O . ILE A 1 182 ? 13.178 0.754 -1.278 1.00 78.50 182 ILE A O 1
ATOM 1500 N N . GLY A 1 183 ? 11.624 0.016 0.175 1.00 81.50 183 GLY A N 1
ATOM 1501 C CA . GLY A 1 183 ? 10.851 1.244 0.287 1.00 81.50 183 GLY A CA 1
ATOM 1502 C C . GLY A 1 183 ? 10.555 1.511 1.754 1.00 81.50 183 GLY A C 1
ATOM 1503 O O . GLY A 1 183 ? 10.216 0.589 2.491 1.00 81.50 183 GLY A O 1
ATOM 1504 N N . THR A 1 184 ? 10.680 2.763 2.176 1.00 83.25 184 THR A N 1
ATOM 1505 C CA . THR A 1 184 ? 10.391 3.163 3.556 1.00 83.25 184 THR A CA 1
ATOM 1506 C C . THR A 1 184 ? 9.697 4.507 3.550 1.00 83.25 184 THR A C 1
ATOM 1508 O O . THR A 1 184 ? 10.080 5.395 2.790 1.00 83.25 184 THR A O 1
ATOM 1511 N N . GLU A 1 185 ? 8.708 4.657 4.418 1.00 86.62 185 GLU A N 1
ATOM 1512 C CA . GLU A 1 185 ? 7.999 5.903 4.663 1.00 86.62 185 GLU A CA 1
ATOM 1513 C C . GLU A 1 185 ? 7.732 6.054 6.160 1.00 86.62 185 GLU A C 1
ATOM 1515 O O . GLU A 1 185 ? 7.327 5.109 6.832 1.00 86.62 185 GLU A O 1
ATOM 1520 N N . LEU A 1 186 ? 7.970 7.256 6.670 1.00 89.25 186 LEU A N 1
ATOM 1521 C CA . LEU A 1 186 ? 7.607 7.676 8.014 1.00 89.25 186 LEU A CA 1
ATOM 1522 C C . LEU A 1 186 ? 6.720 8.909 7.886 1.00 89.25 186 LEU A C 1
ATOM 1524 O O . LEU A 1 186 ? 7.133 9.891 7.277 1.00 89.25 186 LEU A O 1
ATOM 1528 N N . ASP A 1 187 ? 5.538 8.901 8.479 1.00 90.25 187 ASP A N 1
ATOM 1529 C CA . ASP A 1 187 ? 4.654 10.061 8.510 1.00 90.25 187 ASP A CA 1
ATOM 1530 C C . ASP A 1 187 ? 4.004 10.246 9.874 1.00 90.25 187 ASP A C 1
ATOM 1532 O O . ASP A 1 187 ? 3.817 9.307 10.641 1.00 90.25 187 ASP A O 1
ATOM 1536 N N . ALA A 1 188 ? 3.698 11.493 10.200 1.00 91.56 188 ALA A N 1
ATOM 1537 C CA . ALA A 1 188 ? 3.051 11.865 11.440 1.00 91.56 188 ALA A CA 1
ATOM 1538 C C . ALA A 1 188 ? 2.168 13.090 11.225 1.00 91.56 188 ALA A C 1
ATOM 1540 O O . ALA A 1 188 ? 2.391 13.905 10.323 1.00 91.56 188 ALA A O 1
ATOM 1541 N N . GLY A 1 189 ? 1.169 13.252 12.083 1.00 91.50 189 GLY A N 1
ATOM 1542 C CA . GLY A 1 189 ? 0.343 14.443 12.028 1.00 91.50 189 GLY A CA 1
ATOM 1543 C C . GLY A 1 189 ? -0.911 14.383 12.873 1.00 91.50 189 GLY A C 1
ATOM 1544 O O . GLY A 1 189 ? -0.999 13.630 13.844 1.00 91.50 189 GLY A O 1
ATOM 1545 N N . ALA A 1 190 ? -1.869 15.225 12.497 1.00 88.94 190 ALA A N 1
ATOM 1546 C CA . ALA A 1 190 ? -3.137 15.373 13.185 1.00 88.94 190 ALA A CA 1
ATOM 1547 C C . ALA A 1 190 ? -4.174 14.390 12.633 1.00 88.94 190 ALA A C 1
ATOM 1549 O O . ALA A 1 190 ? -4.299 14.206 11.420 1.00 88.94 190 ALA A O 1
ATOM 1550 N N . LEU A 1 191 ? -4.935 13.789 13.541 1.00 86.19 191 LEU A N 1
ATOM 1551 C CA . LEU A 1 191 ? -6.029 12.866 13.274 1.00 86.19 191 LEU A CA 1
ATOM 1552 C C . LEU A 1 191 ? -7.334 13.495 13.775 1.00 86.19 191 LEU A C 1
ATOM 1554 O O . LEU A 1 191 ? -7.434 13.918 14.919 1.00 86.19 191 LEU A O 1
ATOM 1558 N N . PHE A 1 192 ? -8.354 13.518 12.933 1.00 84.50 192 PHE A N 1
ATOM 1559 C CA . PHE A 1 192 ? -9.702 13.953 13.273 1.00 84.50 192 PHE A CA 1
ATOM 1560 C C . PHE A 1 192 ? -10.628 12.777 13.003 1.00 84.50 192 PHE A C 1
ATOM 1562 O O . PHE A 1 192 ? -10.700 12.296 11.874 1.00 84.50 192 PHE A O 1
ATOM 1569 N N . THR A 1 193 ? -11.302 12.280 14.034 1.00 80.12 193 THR A N 1
ATOM 1570 C CA . THR A 1 193 ? -12.223 11.145 13.914 1.00 80.12 193 THR A CA 1
ATOM 1571 C C . THR A 1 193 ? -13.648 11.600 14.201 1.00 80.12 193 THR A C 1
ATOM 1573 O O . THR A 1 193 ? -13.875 12.391 15.116 1.00 80.12 193 THR A O 1
ATOM 1576 N N . ARG A 1 194 ? -14.606 11.135 13.397 1.00 75.56 194 ARG A N 1
ATOM 1577 C CA . ARG A 1 194 ? -16.039 11.368 13.596 1.00 75.56 194 ARG A CA 1
ATOM 1578 C C . ARG A 1 194 ? -16.809 10.129 13.164 1.00 75.56 194 ARG A C 1
ATOM 1580 O O . ARG A 1 194 ? -16.761 9.808 11.982 1.00 75.56 194 ARG A O 1
ATOM 1587 N N . GLU A 1 195 ? -17.532 9.511 14.100 1.00 73.94 195 GLU A N 1
ATOM 1588 C CA . GLU A 1 195 ? -18.362 8.310 13.886 1.00 73.94 195 GLU A CA 1
ATOM 1589 C C . GLU A 1 195 ? -17.598 7.244 13.079 1.00 73.94 195 GLU A C 1
ATOM 1591 O O . GLU A 1 195 ? -16.682 6.627 13.624 1.00 73.94 195 GLU A O 1
ATOM 1596 N N . ASP A 1 196 ? -17.887 7.126 11.783 1.00 66.38 196 ASP A N 1
ATOM 1597 C CA . ASP A 1 196 ? -17.302 6.148 10.858 1.00 66.38 196 ASP A CA 1
ATOM 1598 C C . ASP A 1 196 ? -16.320 6.778 9.858 1.00 66.38 196 ASP A C 1
ATOM 1600 O O . ASP A 1 196 ? -16.153 6.312 8.739 1.00 66.38 196 ASP A O 1
ATOM 1604 N N . SER A 1 197 ? -15.704 7.904 10.216 1.00 72.69 197 SER A N 1
ATOM 1605 C CA . SER A 1 197 ? -14.806 8.643 9.329 1.00 72.69 197 SER A CA 1
ATOM 1606 C C . SER A 1 197 ? -13.569 9.169 10.049 1.00 72.69 197 SER A C 1
ATOM 1608 O O . SER A 1 197 ? -13.593 9.534 11.231 1.00 72.69 197 SER A O 1
ATOM 1610 N N . ARG A 1 198 ? -12.449 9.212 9.326 1.00 80.75 198 ARG A N 1
ATOM 1611 C CA . ARG A 1 198 ? -11.162 9.717 9.804 1.00 80.75 198 ARG A CA 1
ATOM 1612 C C . ARG A 1 198 ? -10.539 10.634 8.762 1.00 80.75 198 ARG A C 1
ATOM 1614 O O . ARG A 1 198 ? -10.216 10.198 7.664 1.00 80.75 198 ARG A O 1
ATOM 1621 N N . LEU A 1 199 ? -10.288 11.881 9.138 1.00 84.19 199 LEU A N 1
ATOM 1622 C CA . LEU A 1 199 ? -9.468 12.820 8.382 1.00 84.19 199 LEU A CA 1
ATOM 1623 C C . LEU A 1 199 ? -8.091 12.933 9.035 1.00 84.19 199 LEU A C 1
ATOM 1625 O O . LEU A 1 199 ? -7.969 13.044 10.250 1.00 84.19 199 LEU A O 1
ATOM 1629 N N . ARG A 1 200 ? -7.040 12.940 8.227 1.00 86.75 200 ARG A N 1
ATOM 1630 C CA . ARG A 1 200 ? -5.659 13.104 8.661 1.00 86.75 200 ARG A CA 1
ATOM 1631 C C . ARG A 1 200 ? -5.000 14.215 7.876 1.00 86.75 200 ARG A C 1
ATOM 1633 O O . ARG A 1 200 ? -5.078 14.239 6.649 1.00 86.75 200 ARG A O 1
ATOM 1640 N N . LEU A 1 201 ? -4.311 15.080 8.600 1.00 87.19 201 LEU A N 1
ATOM 1641 C CA . LEU A 1 201 ? -3.342 16.029 8.070 1.00 87.19 201 LEU A CA 1
ATOM 1642 C C . LEU A 1 201 ? -1.971 15.524 8.473 1.00 87.19 201 LEU A C 1
ATOM 1644 O O . LEU A 1 201 ? -1.756 15.280 9.657 1.00 87.19 201 LEU A O 1
ATOM 1648 N N . PHE A 1 202 ? -1.057 15.363 7.526 1.00 88.56 202 PHE A N 1
ATOM 1649 C CA . PHE A 1 202 ? 0.233 14.772 7.844 1.00 88.56 202 PHE A CA 1
ATOM 1650 C C . PHE A 1 202 ? 1.391 15.405 7.104 1.00 88.56 202 PHE A C 1
ATOM 1652 O O . PHE A 1 202 ? 1.255 15.924 5.994 1.00 88.56 202 PHE A O 1
ATOM 1659 N N . VAL A 1 203 ? 2.544 15.297 7.747 1.00 87.94 203 VAL A N 1
ATOM 1660 C CA . VAL A 1 203 ? 3.848 15.475 7.134 1.00 87.94 203 VAL A CA 1
ATOM 1661 C C . VAL A 1 203 ? 4.599 14.161 7.240 1.00 87.94 203 VAL A C 1
ATOM 1663 O O . VAL A 1 203 ? 4.439 13.408 8.197 1.00 87.94 203 VAL A O 1
ATOM 1666 N N . GLY A 1 204 ? 5.409 13.861 6.243 1.00 84.25 204 GLY A N 1
ATOM 1667 C CA . GLY A 1 204 ? 6.154 12.622 6.212 1.00 84.25 204 GLY A CA 1
ATOM 1668 C C . GLY A 1 204 ? 7.469 12.761 5.491 1.00 84.25 204 GLY A C 1
ATOM 1669 O O . GLY A 1 204 ? 7.810 13.795 4.917 1.00 84.25 204 GLY A O 1
ATOM 1670 N N . TRP A 1 205 ? 8.212 11.681 5.535 1.00 82.25 205 TRP A N 1
ATOM 1671 C CA . TRP A 1 205 ? 9.500 11.526 4.921 1.00 82.25 205 TRP A CA 1
ATOM 1672 C C . TRP A 1 205 ? 9.564 10.133 4.320 1.00 82.25 205 TRP A C 1
ATOM 1674 O O . TRP A 1 205 ? 9.381 9.120 4.994 1.00 82.25 205 TRP A O 1
ATOM 1684 N N . ARG A 1 206 ? 9.828 10.099 3.022 1.00 76.38 206 ARG A N 1
ATOM 1685 C CA . ARG A 1 206 ? 10.089 8.885 2.270 1.00 76.38 206 ARG A CA 1
ATOM 1686 C C . ARG A 1 206 ? 11.545 8.968 1.827 1.00 76.38 206 ARG A C 1
ATOM 1688 O O . ARG A 1 206 ? 11.836 9.793 0.973 1.00 76.38 206 ARG A O 1
ATOM 1695 N N . PRO A 1 207 ? 12.478 8.205 2.414 1.00 59.62 207 PRO A N 1
ATOM 1696 C CA . PRO A 1 207 ? 13.870 8.181 1.953 1.00 59.62 207 PRO A CA 1
ATOM 1697 C C . PRO A 1 207 ? 14.087 7.367 0.673 1.00 59.62 207 PRO A C 1
ATOM 1699 O O . PRO A 1 207 ? 15.033 7.622 -0.073 1.00 59.62 207 PRO A O 1
ATOM 1702 N N . TYR A 1 208 ? 13.235 6.372 0.414 1.00 58.84 208 TYR A N 1
ATOM 1703 C CA . TYR A 1 208 ? 13.423 5.409 -0.672 1.00 58.84 208 TYR A CA 1
ATOM 1704 C C . TYR A 1 208 ? 12.115 5.127 -1.404 1.00 58.84 208 TYR A C 1
ATOM 1706 O O . TYR A 1 208 ? 11.092 4.833 -0.785 1.00 58.84 208 TYR A O 1
ATOM 1714 N N . ASP A 1 209 ? 12.169 5.193 -2.734 1.00 60.84 209 ASP A N 1
ATOM 1715 C CA . ASP A 1 209 ? 11.047 4.896 -3.620 1.00 60.84 209 ASP A CA 1
ATOM 1716 C C . ASP A 1 209 ? 11.312 3.595 -4.385 1.00 60.84 209 ASP A C 1
ATOM 1718 O O . ASP A 1 209 ? 12.291 3.478 -5.135 1.00 60.84 209 ASP A O 1
ATOM 1722 N N . ARG A 1 210 ? 10.400 2.629 -4.224 1.00 54.91 210 ARG A N 1
ATOM 1723 C CA . ARG A 1 210 ? 10.438 1.334 -4.914 1.00 54.91 210 ARG A CA 1
ATOM 1724 C C . ARG A 1 210 ? 10.448 1.490 -6.440 1.00 54.91 210 ARG A C 1
ATOM 1726 O O . ARG A 1 210 ? 11.064 0.671 -7.116 1.00 54.91 210 ARG A O 1
ATOM 1733 N N . ASN A 1 211 ? 9.837 2.560 -6.960 1.00 53.97 211 ASN A N 1
ATOM 1734 C CA . ASN A 1 211 ? 9.591 2.763 -8.389 1.00 53.97 211 ASN A CA 1
ATOM 1735 C C . ASN A 1 211 ? 10.832 3.214 -9.173 1.00 53.97 211 ASN A C 1
ATOM 1737 O O . ASN A 1 211 ? 10.847 3.108 -10.396 1.00 53.97 211 ASN A O 1
ATOM 1741 N N . GLN A 1 212 ? 11.862 3.747 -8.503 1.00 48.09 212 GLN A N 1
ATOM 1742 C CA . GLN A 1 212 ? 13.030 4.324 -9.188 1.00 48.09 212 GLN A CA 1
ATOM 1743 C C . GLN A 1 212 ? 14.366 3.672 -8.829 1.00 48.09 212 GLN A C 1
ATOM 1745 O O . GLN A 1 212 ? 15.391 4.084 -9.370 1.00 48.09 212 GLN A O 1
ATOM 1750 N N . HIS A 1 213 ? 14.375 2.668 -7.941 1.00 49.47 213 HIS A N 1
ATOM 1751 C CA . HIS A 1 213 ? 15.597 1.981 -7.491 1.00 49.47 213 HIS A CA 1
ATOM 1752 C C . HIS A 1 213 ? 16.717 2.957 -7.069 1.00 49.47 213 HIS A C 1
ATOM 1754 O O . HIS A 1 213 ? 17.900 2.701 -7.295 1.00 49.47 213 HIS A O 1
ATOM 1760 N N . ARG A 1 214 ? 16.342 4.110 -6.499 1.00 40.75 214 ARG A N 1
ATOM 1761 C CA . ARG A 1 214 ? 17.249 5.199 -6.113 1.00 40.75 214 ARG A CA 1
ATOM 1762 C C . ARG A 1 214 ? 16.812 5.823 -4.782 1.00 40.75 214 ARG A C 1
ATOM 1764 O O . ARG A 1 214 ? 15.603 5.869 -4.519 1.00 40.75 214 ARG A O 1
ATOM 1771 N N . PRO A 1 215 ? 17.760 6.348 -3.977 1.00 46.12 215 PRO A N 1
ATOM 1772 C CA . PRO A 1 215 ? 17.444 7.217 -2.850 1.00 46.12 215 PRO A CA 1
ATOM 1773 C C . PRO A 1 215 ? 16.569 8.347 -3.369 1.00 46.12 215 PRO A C 1
ATOM 1775 O O . PRO A 1 215 ? 16.944 9.093 -4.272 1.00 46.12 215 PRO A O 1
ATOM 1778 N N . THR A 1 216 ? 15.354 8.397 -2.858 1.00 55.66 216 THR A N 1
ATOM 1779 C CA . THR A 1 216 ? 14.372 9.390 -3.242 1.00 55.66 216 THR A CA 1
ATOM 1780 C C . THR A 1 216 ? 13.991 10.079 -1.964 1.00 55.66 216 THR A C 1
ATOM 1782 O O . THR A 1 216 ? 12.898 9.865 -1.467 1.00 55.66 216 THR A O 1
ATOM 1785 N N . GLU A 1 217 ? 14.911 10.839 -1.382 1.00 59.69 217 GLU A N 1
ATOM 1786 C CA . GLU A 1 217 ? 14.554 11.649 -0.229 1.00 59.69 217 GLU A CA 1
ATOM 1787 C C . GLU A 1 217 ? 13.479 12.645 -0.663 1.00 59.69 217 GLU A C 1
ATOM 1789 O O . GLU A 1 217 ? 13.738 13.582 -1.424 1.00 59.69 217 GLU A O 1
ATOM 1794 N N . ALA A 1 218 ? 12.254 12.399 -0.217 1.00 71.06 218 ALA A N 1
ATOM 1795 C CA . ALA A 1 218 ? 11.114 13.253 -0.460 1.00 71.06 218 ALA A CA 1
ATOM 1796 C C . ALA A 1 218 ? 10.395 13.505 0.859 1.00 71.06 218 ALA A C 1
ATOM 1798 O O . ALA A 1 218 ? 10.100 12.582 1.622 1.00 71.06 218 ALA A O 1
ATOM 1799 N N . PHE A 1 219 ? 10.103 14.773 1.118 1.00 76.44 219 PHE A N 1
ATOM 1800 C CA . PHE A 1 219 ? 9.196 15.150 2.189 1.00 76.44 219 PHE A CA 1
ATOM 1801 C C . PHE A 1 219 ? 7.776 15.142 1.645 1.00 76.44 219 PHE A C 1
ATOM 1803 O O . PHE A 1 219 ? 7.528 15.598 0.532 1.00 76.44 219 PHE A O 1
ATOM 1810 N N . LEU A 1 220 ? 6.858 14.601 2.427 1.00 79.88 220 LEU A N 1
ATOM 1811 C CA . LEU A 1 220 ? 5.447 14.478 2.109 1.00 79.88 220 LEU A CA 1
ATOM 1812 C C . LEU A 1 220 ? 4.694 15.502 2.945 1.00 79.88 220 LEU A C 1
ATOM 1814 O O . LEU A 1 220 ? 4.960 15.641 4.134 1.00 79.88 220 LEU A O 1
ATOM 1818 N N . ALA A 1 221 ? 3.732 16.183 2.346 1.00 82.31 221 ALA A N 1
ATOM 1819 C CA . ALA A 1 221 ? 2.679 16.864 3.085 1.00 82.31 221 ALA A CA 1
ATOM 1820 C C . ALA A 1 221 ? 1.352 16.501 2.434 1.00 82.31 221 ALA A C 1
ATOM 1822 O O . ALA A 1 221 ? 1.238 16.586 1.209 1.00 82.31 221 ALA A O 1
ATOM 1823 N N . GLY A 1 222 ? 0.374 16.059 3.218 1.00 83.19 222 GLY A N 1
ATOM 1824 C CA . GLY A 1 222 ? -0.832 15.491 2.643 1.00 83.19 222 GLY A CA 1
ATOM 1825 C C . GLY A 1 222 ? -2.043 15.446 3.556 1.00 83.19 222 GLY A C 1
ATOM 1826 O O . GLY A 1 222 ? -2.000 15.724 4.755 1.00 83.19 222 GLY A O 1
ATOM 1827 N N . LEU A 1 223 ? -3.140 15.078 2.912 1.00 83.38 223 LEU A N 1
ATOM 1828 C CA . LEU A 1 223 ? -4.451 14.823 3.471 1.00 83.38 223 LEU A CA 1
ATOM 1829 C C . LEU A 1 223 ? -4.776 13.350 3.235 1.00 83.38 223 LEU A C 1
ATOM 1831 O O . LEU A 1 223 ? -4.606 12.859 2.119 1.00 83.38 223 LEU A O 1
ATOM 1835 N N . ARG A 1 224 ? -5.262 12.645 4.255 1.00 83.25 224 ARG A N 1
ATOM 1836 C CA . ARG A 1 224 ? -5.822 11.294 4.114 1.00 83.25 224 ARG A CA 1
ATOM 1837 C C . ARG A 1 224 ? -7.201 11.247 4.748 1.00 83.25 224 ARG A C 1
ATOM 1839 O O . ARG A 1 224 ? -7.352 11.581 5.914 1.00 83.25 224 ARG A O 1
ATOM 1846 N N . PHE A 1 225 ? -8.185 10.823 3.982 1.00 81.25 225 PHE A N 1
ATOM 1847 C CA . PHE A 1 225 ? -9.543 10.578 4.419 1.00 81.25 225 PHE A CA 1
ATOM 1848 C C . PHE A 1 225 ? -9.806 9.071 4.375 1.00 81.25 225 PHE A C 1
ATOM 1850 O O . PHE A 1 225 ? -9.482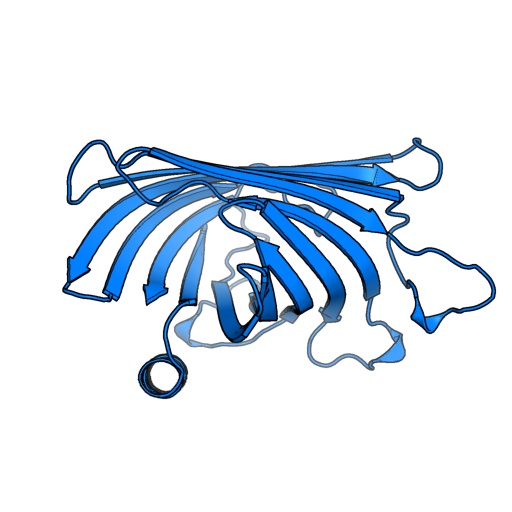 8.442 3.373 1.00 81.25 225 PHE A O 1
ATOM 1857 N N . GLY A 1 226 ? -10.374 8.491 5.428 1.00 77.38 226 GLY A N 1
ATOM 1858 C CA . GLY A 1 226 ? -10.786 7.088 5.456 1.00 77.38 226 GLY A CA 1
ATOM 1859 C C . GLY A 1 226 ? -12.139 6.897 6.132 1.00 77.38 226 GLY A C 1
ATOM 1860 O O . GLY A 1 226 ? -12.479 7.681 7.020 1.00 77.38 226 GLY A O 1
ATOM 1861 N N . PHE A 1 227 ? -12.865 5.862 5.713 1.00 61.78 227 PHE A N 1
ATOM 1862 C CA . PHE A 1 227 ? -14.122 5.394 6.302 1.00 61.78 227 PHE A CA 1
ATOM 1863 C C . PHE A 1 227 ? -13.935 3.982 6.878 1.00 61.78 227 PHE A C 1
ATOM 1865 O O . PHE A 1 227 ? -13.513 3.076 6.115 1.00 61.78 227 PHE A O 1
#